Protein AF-J4I985-F1 (afdb_monomer)

Sequence (277 aa):
MPFCVRALREKGSPADLDAADIVEIKHSLIKQRTSDAIAAARRAMERNPKLAYSFYVSGLSADSTQSLKATKKGLKCTQITPFVRHYMLWRAVEHAGNMGVSTLQEAVAGQKDYAEGLAFLMSSCEDAKTFISEAPPDNRNMQTILNWYIICTIAVRGSDLSPDLREFDDVIEKLKVADQFSTVLGYLPRKTQIRLARQLIVESYGSAVQGWSDVLARFDSLGSPKTHDKPSLSKAEDDLTAWLEDLRIDDEQHGSGPMKCTNSLCGVEEMWWMWQN

Radius of gyration: 21.25 Å; Cα contacts (8 Å, |Δi|>4): 285; chains: 1; bounding box: 58×48×61 Å

Organism: NCBI:txid599839

Nearest PDB structures (foldseek):
  4n3c-assembly1_A  TM=3.422E-01  e=4.787E-01  Homo sapiens
  4rg6-assembly1_A  TM=4.135E-01  e=1.734E+00  Homo sapiens
  3lca-assembly1_A  TM=3.391E-01  e=1.461E+00  Saccharomyces cerevisiae

Solvent-accessible surface area (backbone atoms only — not comparable to full-atom values): 15302 Å² total; per-residue (Å²): 112,71,66,60,37,48,56,26,50,72,70,55,43,73,67,33,41,53,49,23,46,53,51,53,26,50,51,26,49,78,68,69,33,54,70,58,17,34,56,46,21,50,57,43,34,76,77,36,81,57,49,24,70,31,22,48,47,40,37,67,48,91,47,52,69,59,13,29,45,27,15,57,56,27,71,69,30,90,64,65,54,70,70,55,46,51,49,27,34,51,47,30,22,52,32,25,37,51,49,11,52,57,37,44,74,73,34,54,88,88,40,72,47,31,57,52,12,50,25,26,22,52,52,14,31,55,35,26,52,51,39,68,72,70,48,63,71,73,43,92,56,45,50,62,41,51,33,48,32,54,50,29,45,48,70,74,47,50,86,80,52,59,62,82,47,66,91,40,51,74,56,52,52,52,40,53,53,26,49,50,42,32,49,75,73,72,40,76,83,72,90,41,69,60,51,51,49,38,50,54,48,66,74,42,43,36,62,47,49,67,72,40,44,67,58,49,53,50,50,61,72,71,52,74,93,68,74,72,70,74,76,47,69,68,54,29,53,50,54,48,50,51,60,54,67,76,52,65,97,75,72,73,83,81,81,77,78,88,77,79,70,91,70,91,67,71,73,66,56,58,61,48,63,64,75,78,102

Mean predicted aligned error: 8.94 Å

Structure (mmCIF, N/CA/C/O backbone):
data_AF-J4I985-F1
#
_entry.id   AF-J4I985-F1
#
loop_
_atom_site.group_PDB
_atom_site.id
_atom_site.type_symbol
_atom_site.label_atom_id
_atom_site.label_alt_id
_atom_site.label_comp_id
_atom_site.label_asym_id
_atom_site.label_entity_id
_atom_site.label_seq_id
_atom_site.pdbx_PDB_ins_code
_atom_site.Cartn_x
_atom_site.Cartn_y
_atom_site.Cartn_z
_atom_site.occupancy
_atom_site.B_iso_or_equiv
_atom_site.auth_seq_id
_atom_site.auth_comp_id
_atom_site.auth_asym_id
_atom_site.auth_atom_id
_atom_site.pdbx_PDB_model_num
ATOM 1 N N . MET A 1 1 ? -27.782 0.717 17.512 1.00 78.38 1 MET A N 1
ATOM 2 C CA . MET A 1 1 ? -26.349 0.981 17.761 1.00 78.38 1 MET A CA 1
ATOM 3 C C . MET A 1 1 ? -26.064 1.742 19.061 1.00 78.38 1 MET A C 1
ATOM 5 O O . MET A 1 1 ? -25.221 1.267 19.814 1.00 78.38 1 MET A O 1
ATOM 9 N N . PRO A 1 2 ? -26.757 2.854 19.387 1.00 84.06 2 PRO A N 1
ATOM 10 C CA . PRO A 1 2 ? -26.424 3.662 20.571 1.00 84.06 2 PRO A CA 1
ATOM 11 C C . PRO A 1 2 ? -26.457 2.893 21.902 1.00 84.06 2 PRO A C 1
ATOM 13 O O . PRO A 1 2 ? -25.640 3.154 22.777 1.00 84.06 2 PRO A O 1
ATOM 16 N N . PHE A 1 3 ? -27.353 1.908 22.036 1.00 90.31 3 PHE A N 1
ATOM 17 C CA . PHE A 1 3 ? -27.467 1.083 23.243 1.00 90.31 3 PHE A CA 1
ATOM 18 C C . PHE A 1 3 ? -26.241 0.195 23.498 1.00 90.31 3 PHE A C 1
ATOM 20 O O . PHE A 1 3 ? -25.803 0.099 24.637 1.00 90.31 3 PHE A O 1
ATOM 27 N N . CYS A 1 4 ? -25.642 -0.408 22.464 1.00 91.44 4 CYS A N 1
ATOM 28 C CA . CYS A 1 4 ? -24.467 -1.267 22.651 1.00 91.44 4 CYS A CA 1
ATOM 29 C C . CYS A 1 4 ? -23.216 -0.446 22.984 1.00 91.44 4 CYS A C 1
ATOM 31 O O . CYS A 1 4 ? -22.467 -0.826 23.874 1.00 91.44 4 CYS A O 1
ATOM 33 N N . VAL A 1 5 ? -23.015 0.695 22.307 1.00 93.62 5 VAL A N 1
ATOM 34 C CA . VAL A 1 5 ? -21.910 1.622 22.623 1.00 93.62 5 VAL A CA 1
ATOM 35 C C . VAL A 1 5 ? -22.033 2.105 24.067 1.00 93.62 5 VAL A C 1
ATOM 37 O O . VAL A 1 5 ? -21.048 2.108 24.799 1.00 93.62 5 VAL A O 1
ATOM 40 N N . ARG A 1 6 ? -23.250 2.455 24.505 1.00 94.75 6 ARG A N 1
ATOM 41 C CA . ARG A 1 6 ? -23.511 2.860 25.890 1.00 94.75 6 ARG A CA 1
ATOM 42 C C . ARG A 1 6 ? -23.201 1.742 26.884 1.00 94.75 6 ARG A C 1
ATOM 44 O O . ARG A 1 6 ? -22.450 1.983 27.815 1.00 94.75 6 ARG A O 1
ATOM 51 N N . ALA A 1 7 ? -23.700 0.530 26.645 1.00 95.75 7 ALA A N 1
ATOM 52 C CA . ALA A 1 7 ? -23.460 -0.611 27.527 1.00 95.75 7 ALA A CA 1
ATOM 53 C C . ALA A 1 7 ? -21.963 -0.955 27.662 1.00 95.75 7 ALA A C 1
ATOM 55 O O . ALA A 1 7 ? -21.504 -1.299 28.747 1.00 95.75 7 ALA A O 1
ATOM 56 N N . LEU A 1 8 ? -21.186 -0.839 26.578 1.00 96.25 8 LEU A N 1
ATOM 57 C CA . LEU A 1 8 ? -19.729 -1.012 26.621 1.00 96.25 8 LEU A CA 1
ATOM 58 C C . LEU A 1 8 ? -19.057 0.093 27.450 1.00 96.25 8 LEU A C 1
ATOM 60 O O . LEU A 1 8 ? -18.229 -0.191 28.312 1.00 96.25 8 LEU A O 1
ATOM 64 N N . ARG A 1 9 ? -19.465 1.352 27.252 1.00 95.69 9 ARG A N 1
ATOM 65 C CA . ARG A 1 9 ? -18.944 2.486 28.031 1.00 95.69 9 ARG A CA 1
ATOM 66 C C . ARG A 1 9 ? -19.293 2.404 29.518 1.00 95.69 9 ARG A C 1
ATOM 68 O O . ARG A 1 9 ? -18.466 2.782 30.335 1.00 95.69 9 ARG A O 1
ATOM 75 N N . GLU A 1 10 ? -20.470 1.886 29.867 1.00 95.38 10 GLU A N 1
ATOM 76 C CA . GLU A 1 10 ? -20.908 1.688 31.257 1.00 95.38 10 GLU A CA 1
ATOM 77 C C . GLU A 1 10 ? -20.076 0.632 32.000 1.00 95.38 10 GLU A C 1
ATOM 79 O O . GLU A 1 10 ? -19.833 0.789 33.193 1.00 95.38 10 GLU A O 1
ATOM 84 N N . LYS A 1 11 ? -19.591 -0.415 31.312 1.00 93.75 11 LYS A N 1
ATOM 85 C CA . LYS A 1 11 ? -18.641 -1.376 31.908 1.00 93.75 11 LYS A CA 1
ATOM 86 C C . LYS A 1 11 ? -17.277 -0.747 32.188 1.00 93.75 11 LYS A C 1
ATOM 88 O O . LYS A 1 11 ? -16.653 -1.059 33.197 1.00 93.75 11 LYS A O 1
ATOM 93 N N . GLY A 1 12 ? -16.814 0.115 31.283 1.00 91.31 12 GLY A N 1
ATOM 94 C CA . GLY A 1 12 ? -15.674 1.006 31.503 1.00 91.31 12 GLY A CA 1
ATOM 95 C C . GLY A 1 12 ? -14.284 0.360 31.513 1.00 91.31 12 GLY A C 1
ATOM 96 O O . GLY A 1 12 ? -13.312 1.068 31.775 1.00 91.31 12 GLY A O 1
ATOM 97 N N . SER A 1 13 ? -14.137 -0.940 31.221 1.00 96.19 13 SER A N 1
ATOM 98 C CA . SER A 1 13 ? -12.796 -1.523 31.076 1.00 96.19 13 SER A CA 1
ATOM 99 C C . SER A 1 13 ? -12.079 -0.933 29.848 1.00 96.19 13 SER A C 1
ATOM 101 O O . SER A 1 13 ? -12.746 -0.574 28.872 1.00 96.19 13 SER A O 1
ATOM 103 N N . PRO A 1 14 ? -10.733 -0.849 29.829 1.00 94.44 14 PRO A N 1
ATOM 104 C CA . PRO A 1 14 ? -10.010 -0.323 28.668 1.00 94.44 14 PRO A CA 1
ATOM 105 C C . PRO A 1 14 ? -10.384 -1.018 27.349 1.00 94.44 14 PRO A C 1
ATOM 107 O O . PRO A 1 14 ? -10.580 -0.353 26.334 1.00 94.44 14 PRO A O 1
ATOM 110 N N . ALA A 1 15 ? -10.565 -2.342 27.384 1.00 94.06 15 ALA A N 1
ATOM 111 C CA . ALA A 1 15 ? -10.978 -3.129 26.226 1.00 94.06 15 ALA A CA 1
ATOM 112 C C . ALA A 1 15 ? -12.434 -2.851 25.808 1.00 94.06 15 ALA A C 1
ATOM 114 O O . ALA A 1 15 ? -12.722 -2.792 24.613 1.00 94.06 15 ALA A O 1
ATOM 115 N N . ASP A 1 16 ? -13.350 -2.641 26.763 1.00 96.12 16 ASP A N 1
ATOM 116 C CA . ASP A 1 16 ? -14.736 -2.270 26.452 1.00 96.12 16 ASP A CA 1
ATOM 117 C C . ASP A 1 16 ? -14.813 -0.874 25.815 1.00 96.12 16 ASP A C 1
ATOM 119 O O . ASP A 1 16 ? -15.590 -0.669 24.883 1.00 96.12 16 ASP A O 1
ATOM 123 N N . LEU A 1 17 ? -13.990 0.078 26.268 1.00 96.44 17 LEU A N 1
ATOM 124 C CA . LEU A 1 17 ? -13.907 1.417 25.675 1.00 96.44 17 LEU A CA 1
ATOM 125 C C . LEU A 1 17 ? -13.346 1.372 24.246 1.00 96.44 17 LEU A C 1
ATOM 127 O O . LEU A 1 17 ? -13.907 2.007 23.354 1.00 96.44 17 LEU A O 1
ATOM 131 N N . ASP A 1 18 ? -12.299 0.577 24.003 1.00 95.88 18 ASP A N 1
ATOM 132 C CA . ASP A 1 18 ? -11.775 0.343 22.650 1.00 95.88 18 ASP A CA 1
ATOM 133 C C . ASP A 1 18 ? -12.830 -0.292 21.736 1.00 95.88 18 ASP A C 1
ATOM 135 O O . ASP A 1 18 ? -13.025 0.152 20.603 1.00 95.88 18 ASP A O 1
ATOM 139 N N . ALA A 1 19 ? -13.565 -1.289 22.235 1.00 95.75 19 ALA A N 1
ATOM 140 C CA . ALA A 1 19 ? -14.660 -1.905 21.498 1.00 95.75 19 ALA A CA 1
ATOM 141 C C . ALA A 1 19 ? -15.795 -0.908 21.212 1.00 95.75 19 ALA A C 1
ATOM 143 O O . ALA A 1 19 ? -16.334 -0.897 20.104 1.00 95.75 19 ALA A O 1
ATOM 144 N N . ALA A 1 20 ? -16.146 -0.052 22.178 1.00 96.81 20 ALA A N 1
ATOM 145 C CA . ALA A 1 20 ? -17.169 0.976 22.013 1.00 96.81 20 ALA A CA 1
ATOM 146 C C . ALA A 1 20 ? -16.805 1.945 20.882 1.00 96.81 20 ALA A C 1
ATOM 148 O O . ALA A 1 20 ? -17.648 2.229 20.027 1.00 96.81 20 ALA A O 1
ATOM 149 N N . ASP A 1 21 ? -15.548 2.390 20.844 1.00 96.38 21 ASP A N 1
ATOM 150 C CA . ASP A 1 21 ? -15.059 3.307 19.817 1.00 96.38 21 ASP A CA 1
ATOM 151 C C . ASP A 1 21 ? -15.005 2.633 18.439 1.00 96.38 21 ASP A C 1
ATOM 153 O O . ASP A 1 21 ? -15.507 3.198 17.467 1.00 96.38 21 ASP A O 1
ATOM 157 N N . ILE A 1 22 ? -14.510 1.390 18.339 1.00 95.88 22 ILE A N 1
ATOM 158 C CA . ILE A 1 22 ? -14.525 0.626 17.076 1.00 95.88 22 ILE A CA 1
ATOM 159 C C . ILE A 1 22 ? -15.953 0.498 16.532 1.00 95.88 22 ILE A C 1
ATOM 161 O O . ILE A 1 22 ? -16.190 0.660 15.332 1.00 95.88 22 ILE A O 1
ATOM 165 N N . VAL A 1 23 ? -16.913 0.194 17.404 1.00 95.94 23 VAL A N 1
ATOM 166 C CA . VAL A 1 23 ? -18.315 0.009 17.031 1.00 95.94 23 VAL A CA 1
ATOM 167 C C . VAL A 1 23 ? -18.953 1.324 16.573 1.00 95.94 23 VAL A C 1
ATOM 169 O O . VAL A 1 23 ? -19.670 1.328 15.569 1.00 95.94 23 VAL A O 1
ATOM 172 N N . GLU A 1 24 ? -18.682 2.436 17.261 1.00 95.75 24 GLU A N 1
ATOM 173 C CA . GLU A 1 24 ? -19.138 3.770 16.853 1.00 95.75 24 GLU A CA 1
ATOM 174 C C . GLU A 1 24 ? -18.569 4.151 15.478 1.00 95.75 24 GLU A C 1
ATOM 176 O O . GLU A 1 24 ? -19.326 4.502 14.570 1.00 95.75 24 GLU A O 1
ATOM 181 N N . ILE A 1 25 ? -17.258 3.980 15.291 1.00 95.25 25 ILE A N 1
ATOM 182 C CA . ILE A 1 25 ? -16.561 4.248 14.031 1.00 95.25 25 ILE A CA 1
ATOM 183 C C . ILE A 1 25 ? -17.143 3.397 12.895 1.00 95.25 25 ILE A C 1
ATOM 185 O O . ILE A 1 25 ? -17.511 3.916 11.839 1.00 95.25 25 ILE A O 1
ATOM 189 N N . LYS A 1 26 ? -17.266 2.079 13.103 1.00 93.88 26 LYS A N 1
ATOM 190 C CA . LYS A 1 26 ? -17.785 1.150 12.090 1.00 93.88 26 LYS A CA 1
ATOM 191 C C . LYS A 1 26 ? -19.225 1.481 11.708 1.00 93.88 26 LYS A C 1
ATOM 193 O O . LYS A 1 26 ? -19.576 1.403 10.534 1.00 93.88 26 LYS A O 1
ATOM 198 N N . HIS A 1 27 ? -20.052 1.878 12.670 1.00 94.31 27 HIS A N 1
ATOM 199 C CA . HIS A 1 27 ? -21.412 2.320 12.390 1.00 94.31 27 HIS A CA 1
ATOM 200 C C . HIS A 1 27 ? -21.440 3.569 11.501 1.00 94.31 27 HIS A C 1
ATOM 202 O O . HIS A 1 27 ? -22.213 3.605 10.542 1.00 94.31 27 HIS A O 1
ATOM 208 N N . SER A 1 28 ? -20.588 4.562 11.771 1.00 94.06 28 SER A N 1
ATOM 209 C CA . SER A 1 28 ? -20.466 5.754 10.923 1.00 94.06 28 SER A CA 1
ATOM 210 C C . SER A 1 28 ? -20.015 5.406 9.501 1.00 94.06 28 SER A C 1
ATOM 212 O O . SER A 1 28 ? -20.622 5.894 8.547 1.00 94.06 28 SER A O 1
ATOM 214 N N . LEU A 1 29 ? -19.052 4.488 9.338 1.00 91.88 29 LEU A N 1
ATOM 215 C CA . LEU A 1 29 ? -18.624 3.996 8.019 1.00 91.88 29 LEU A CA 1
ATOM 216 C C . LEU A 1 29 ? -19.763 3.310 7.250 1.00 91.88 29 LEU A C 1
ATOM 218 O O . LEU A 1 29 ? -20.007 3.640 6.093 1.00 91.88 29 LEU A O 1
ATOM 222 N N . ILE A 1 30 ? -20.518 2.419 7.903 1.00 92.56 30 ILE A N 1
ATOM 223 C CA . ILE A 1 30 ? -21.684 1.747 7.295 1.00 92.56 30 ILE A CA 1
ATOM 224 C C . ILE A 1 30 ? -22.744 2.769 6.850 1.00 92.56 30 ILE A C 1
ATOM 226 O O . ILE A 1 30 ? -23.452 2.553 5.869 1.00 92.56 30 ILE A O 1
ATOM 230 N N . LYS A 1 31 ? -22.860 3.895 7.562 1.00 92.69 31 LYS A N 1
ATOM 231 C CA . LYS A 1 31 ? -23.788 4.988 7.247 1.00 92.69 31 LYS A CA 1
ATOM 232 C C . LYS A 1 31 ? -23.232 6.024 6.270 1.00 92.69 31 LYS A C 1
ATOM 234 O O . LYS A 1 31 ? -23.887 7.044 6.089 1.00 92.69 31 LYS A O 1
ATOM 239 N N . GLN A 1 32 ? -22.076 5.776 5.651 1.00 88.62 32 GLN A N 1
ATOM 240 C CA . GLN A 1 32 ? -21.412 6.708 4.725 1.00 88.62 32 GLN A CA 1
ATOM 241 C C . GLN A 1 32 ? -20.995 8.039 5.361 1.00 88.62 32 GLN A C 1
ATOM 243 O O . GLN A 1 32 ? -20.773 9.030 4.672 1.00 88.62 32 GLN A O 1
ATOM 248 N N . ARG A 1 33 ? -20.882 8.088 6.688 1.00 91.88 33 ARG A N 1
ATOM 249 C CA . ARG A 1 33 ? -20.494 9.295 7.420 1.00 91.88 33 ARG A CA 1
ATOM 250 C C . ARG A 1 33 ? -18.998 9.260 7.685 1.00 91.88 33 ARG A C 1
ATOM 252 O O . ARG A 1 33 ? -18.562 9.111 8.824 1.00 91.88 33 ARG A O 1
ATOM 259 N N . THR A 1 34 ? -18.211 9.331 6.613 1.00 89.06 34 THR A N 1
ATOM 260 C CA . THR A 1 34 ? -16.747 9.201 6.680 1.00 89.06 34 THR A CA 1
ATOM 261 C C . THR A 1 34 ? -16.123 10.290 7.552 1.00 89.06 34 THR A C 1
ATOM 263 O O . THR A 1 34 ? -15.252 9.984 8.359 1.00 89.06 34 THR A O 1
ATOM 266 N N . SER A 1 35 ? -16.621 11.529 7.480 1.00 90.06 35 SER A N 1
ATOM 267 C CA . SER A 1 35 ? -16.197 12.622 8.369 1.00 90.06 35 SER A CA 1
ATOM 268 C C . SER A 1 35 ? -16.406 12.280 9.846 1.00 90.06 35 SER A C 1
ATOM 270 O O . SER A 1 35 ? -15.495 12.441 10.654 1.00 90.06 35 SER A O 1
ATOM 272 N N . ASP A 1 36 ? -17.578 11.743 10.192 1.00 93.44 36 ASP A N 1
ATOM 273 C CA . ASP A 1 36 ? -17.920 11.370 11.567 1.00 93.44 36 ASP A CA 1
ATOM 274 C C . ASP A 1 36 ? -17.062 10.192 12.042 1.00 93.44 36 ASP A C 1
ATOM 276 O O . ASP A 1 36 ? -16.647 10.146 13.199 1.00 93.44 36 ASP A O 1
ATOM 280 N N . ALA A 1 37 ? -16.778 9.241 11.147 1.00 94.31 37 ALA A N 1
ATOM 281 C CA . ALA A 1 37 ? -15.898 8.114 11.427 1.00 94.31 37 ALA A CA 1
ATOM 282 C C . ALA A 1 37 ? -14.460 8.576 11.706 1.00 94.31 37 ALA A C 1
ATOM 284 O O . ALA A 1 37 ? -13.861 8.112 12.673 1.00 94.31 37 ALA A O 1
ATOM 285 N N . ILE A 1 38 ? -13.933 9.515 10.913 1.00 92.00 38 ILE A N 1
ATOM 286 C CA . ILE A 1 38 ? -12.601 10.105 11.113 1.00 92.00 38 ILE A CA 1
ATOM 287 C C . ILE A 1 38 ? -12.554 10.888 12.431 1.00 92.00 38 ILE A C 1
ATOM 289 O O . ILE A 1 38 ? -11.640 10.693 13.230 1.00 92.00 38 ILE A O 1
ATOM 293 N N . ALA A 1 39 ? -13.565 11.714 12.716 1.00 92.56 39 ALA A N 1
ATOM 294 C CA . ALA A 1 39 ? -13.641 12.453 13.976 1.00 92.56 39 ALA A CA 1
ATOM 295 C C . ALA A 1 39 ? -13.713 11.512 15.195 1.00 92.56 39 ALA A C 1
ATOM 297 O O . ALA A 1 39 ? -13.055 11.746 16.212 1.00 92.56 39 ALA A O 1
ATOM 298 N N . ALA A 1 40 ? -14.476 10.419 15.100 1.00 94.19 40 ALA A N 1
ATOM 299 C CA . ALA A 1 40 ? -14.529 9.393 16.137 1.00 94.19 40 ALA A CA 1
ATOM 300 C C . ALA A 1 40 ? -13.188 8.654 16.289 1.00 94.19 40 ALA A C 1
ATOM 302 O O . ALA A 1 40 ? -12.737 8.453 17.416 1.00 94.19 40 ALA A O 1
ATOM 303 N N . ALA A 1 41 ? -12.521 8.318 15.181 1.00 94.69 41 ALA A N 1
ATOM 304 C CA . ALA A 1 41 ? -11.196 7.705 15.189 1.00 94.69 41 ALA A CA 1
ATOM 305 C C . ALA A 1 41 ? -10.149 8.606 15.856 1.00 94.69 41 ALA A C 1
ATOM 307 O O . ALA A 1 41 ? -9.355 8.112 16.655 1.00 94.69 41 ALA A O 1
ATOM 308 N N . ARG A 1 42 ? -10.185 9.923 15.609 1.00 92.81 42 ARG A N 1
ATOM 309 C CA . ARG A 1 42 ? -9.299 10.902 16.262 1.00 92.81 42 ARG A CA 1
ATOM 310 C C . ARG A 1 42 ? -9.454 10.890 17.781 1.00 92.81 42 ARG A C 1
ATOM 312 O O . ARG A 1 42 ? -8.475 10.657 18.483 1.00 92.81 42 ARG A O 1
ATOM 319 N N . ARG A 1 43 ? -10.688 10.997 18.284 1.00 94.69 43 ARG A N 1
ATOM 320 C CA . ARG A 1 43 ? -10.972 10.900 19.731 1.00 94.69 43 ARG A CA 1
ATOM 321 C C . ARG A 1 43 ? -10.508 9.568 20.326 1.00 94.69 43 ARG A C 1
ATOM 323 O O . ARG A 1 43 ? -9.973 9.520 21.430 1.00 94.69 43 ARG A O 1
ATOM 330 N N . ALA A 1 44 ? -10.686 8.477 19.586 1.00 94.69 44 ALA A N 1
ATOM 331 C CA . ALA A 1 44 ? -10.237 7.163 20.020 1.00 94.69 44 ALA A CA 1
ATOM 332 C C . ALA A 1 44 ? -8.699 7.059 20.075 1.00 94.69 44 ALA A C 1
ATOM 334 O O . ALA A 1 44 ? -8.176 6.407 20.973 1.00 94.69 44 ALA A O 1
ATOM 335 N N . MET A 1 45 ? -7.969 7.724 19.168 1.00 93.75 45 MET A N 1
ATOM 336 C CA . MET A 1 45 ? -6.499 7.804 19.203 1.00 93.75 45 MET A CA 1
ATOM 337 C C . MET A 1 45 ? -5.980 8.663 20.356 1.00 93.75 45 MET A C 1
ATOM 339 O O . MET A 1 45 ? -4.976 8.296 20.960 1.00 93.75 45 MET A O 1
ATOM 343 N N . GLU A 1 46 ? -6.655 9.769 20.684 1.00 93.94 46 GLU A N 1
ATOM 344 C CA . GLU A 1 46 ? -6.323 10.596 21.856 1.00 93.94 46 GLU A CA 1
ATOM 345 C C . GLU A 1 46 ? -6.410 9.772 23.150 1.00 93.94 46 GLU A C 1
ATOM 347 O O . GLU A 1 46 ? -5.541 9.863 24.016 1.00 93.94 46 GLU A O 1
ATOM 352 N N . ARG A 1 47 ? -7.433 8.913 23.259 1.00 94.88 47 ARG A N 1
ATOM 353 C CA . ARG A 1 47 ? -7.627 8.013 24.403 1.00 94.88 47 ARG A CA 1
ATOM 354 C C . ARG A 1 47 ? -6.672 6.816 24.383 1.00 94.88 47 ARG A C 1
ATOM 356 O O . ARG A 1 47 ? -6.123 6.450 25.420 1.00 94.88 47 ARG A O 1
ATOM 363 N N . ASN A 1 48 ? -6.511 6.175 23.227 1.00 94.44 48 ASN A N 1
ATOM 364 C CA . ASN A 1 48 ? -5.647 5.015 23.031 1.00 94.44 48 ASN A CA 1
ATOM 365 C C . ASN A 1 48 ? -4.823 5.155 21.733 1.00 94.44 48 ASN A C 1
ATOM 367 O O . ASN A 1 48 ? -5.251 4.706 20.664 1.00 94.44 48 ASN A O 1
ATOM 371 N N . PRO A 1 49 ? -3.584 5.675 21.826 1.00 92.50 49 PRO A N 1
ATOM 372 C CA . PRO A 1 49 ? -2.697 5.855 20.675 1.00 92.50 49 PRO A CA 1
ATOM 373 C C . PRO A 1 49 ? -2.238 4.551 20.007 1.00 92.50 49 PRO A C 1
ATOM 375 O O . PRO A 1 49 ? -1.553 4.604 18.989 1.00 92.50 49 PRO A O 1
ATOM 378 N N . LYS A 1 50 ? -2.555 3.386 20.589 1.00 93.25 50 LYS A N 1
ATOM 379 C CA . LYS A 1 50 ? -2.199 2.053 20.074 1.00 93.25 50 LYS A CA 1
ATOM 380 C C . LYS A 1 50 ? -3.384 1.338 19.419 1.00 93.25 50 LYS A C 1
ATOM 382 O O . LYS A 1 50 ? -3.258 0.175 19.035 1.00 93.25 50 LYS A O 1
ATOM 387 N N . LEU A 1 51 ? -4.534 2.004 19.293 1.00 94.88 51 LEU A N 1
ATOM 388 C CA . LEU A 1 51 ? -5.728 1.429 18.686 1.00 94.88 51 LEU A CA 1
ATOM 389 C C . LEU A 1 51 ? -5.605 1.408 17.152 1.00 94.88 51 LEU A C 1
ATOM 391 O O . LEU A 1 51 ? -6.002 2.350 16.467 1.00 94.88 51 LEU A O 1
ATOM 395 N N . ALA A 1 52 ? -5.080 0.307 16.602 1.00 96.12 52 ALA A N 1
ATOM 396 C CA . ALA A 1 52 ? -4.813 0.147 15.166 1.00 96.12 52 ALA A CA 1
ATOM 397 C C . ALA A 1 52 ? -6.028 0.451 14.266 1.00 96.12 52 ALA A C 1
ATOM 399 O O . ALA A 1 52 ? -5.882 1.001 13.176 1.00 96.12 52 ALA A O 1
ATOM 400 N N . TYR A 1 53 ? -7.240 0.125 14.728 1.00 95.75 53 TYR A N 1
ATOM 401 C CA . TYR A 1 53 ? -8.471 0.362 13.970 1.00 95.75 53 TYR A CA 1
ATOM 402 C C . TYR A 1 53 ? -8.725 1.853 13.696 1.00 95.75 53 TYR A C 1
ATOM 404 O O . TYR A 1 53 ? -9.266 2.201 12.648 1.00 95.75 53 TYR A O 1
ATOM 412 N N . SER A 1 54 ? -8.305 2.745 14.596 1.00 95.44 54 SER A N 1
ATOM 413 C CA . SER A 1 54 ? -8.450 4.186 14.389 1.00 95.44 54 SER A CA 1
ATOM 414 C C . SER A 1 54 ? -7.541 4.690 13.270 1.00 95.44 54 SER A C 1
ATOM 416 O O . SER A 1 54 ? -7.985 5.463 12.427 1.00 95.44 54 SER A O 1
ATOM 418 N N . PHE A 1 55 ? -6.304 4.189 13.190 1.00 95.50 55 PHE A N 1
ATOM 419 C CA . PHE A 1 55 ? -5.390 4.502 12.086 1.00 95.50 55 PHE A CA 1
ATOM 420 C C . PHE A 1 55 ? -5.899 3.988 10.740 1.00 95.50 55 PHE A C 1
ATOM 422 O O . PHE A 1 55 ? -5.780 4.686 9.736 1.00 95.50 55 PHE A O 1
ATOM 429 N N . TYR A 1 56 ? -6.523 2.806 10.730 1.00 94.19 56 TYR A N 1
ATOM 430 C CA . TYR A 1 56 ? -7.199 2.273 9.547 1.00 94.19 56 TYR A CA 1
ATOM 431 C C . TYR A 1 56 ? -8.249 3.244 9.002 1.00 94.19 56 TYR A C 1
ATOM 433 O O . TYR A 1 56 ? -8.282 3.485 7.798 1.00 94.19 56 TYR A O 1
ATOM 441 N N . VAL A 1 57 ? -9.065 3.838 9.877 1.00 93.81 57 VAL A N 1
ATOM 442 C CA . VAL A 1 57 ? -10.093 4.804 9.464 1.00 93.81 57 VAL A CA 1
ATOM 443 C C . VAL A 1 57 ? -9.499 6.141 9.053 1.00 93.81 57 VAL A C 1
ATOM 445 O O . VAL A 1 57 ? -9.941 6.714 8.062 1.00 93.81 57 VAL A O 1
ATOM 448 N N . SER A 1 58 ? -8.469 6.619 9.747 1.00 90.56 58 SER A N 1
ATOM 449 C CA . SER A 1 58 ? -7.742 7.822 9.330 1.00 90.56 58 SER A CA 1
ATOM 450 C C . SER A 1 58 ? -7.070 7.652 7.960 1.00 90.56 58 SER A C 1
ATOM 452 O O . SER A 1 58 ? -6.991 8.611 7.202 1.00 90.56 58 SER A O 1
ATOM 454 N N . GLY A 1 59 ? -6.667 6.428 7.596 1.00 88.38 59 GLY A N 1
ATOM 455 C CA . GLY A 1 59 ? -6.171 6.068 6.261 1.00 88.38 59 GLY A CA 1
ATOM 456 C C . GLY A 1 59 ? -7.221 6.079 5.137 1.00 88.38 59 GLY A C 1
ATOM 457 O O . GLY A 1 59 ? -6.888 5.792 3.985 1.00 88.38 59 GLY A O 1
ATOM 458 N N . LEU A 1 60 ? -8.488 6.362 5.463 1.00 86.44 60 LEU A N 1
ATOM 459 C CA . LEU A 1 60 ? -9.580 6.568 4.503 1.00 86.44 60 LEU A CA 1
ATOM 460 C C . LEU A 1 60 ? -9.768 8.045 4.136 1.00 86.44 60 LEU A C 1
ATOM 462 O O . LEU A 1 60 ? -10.728 8.374 3.436 1.00 86.44 60 LEU A O 1
ATOM 466 N N . SER A 1 61 ? -8.928 8.950 4.648 1.00 80.31 61 SER A N 1
ATOM 467 C CA . SER A 1 61 ? -9.063 10.371 4.348 1.00 80.31 61 SER A CA 1
ATOM 468 C C . SER A 1 61 ? -8.794 10.649 2.862 1.00 80.31 61 SER A C 1
ATOM 470 O O . SER A 1 61 ? -8.145 9.874 2.159 1.00 80.31 61 SER A O 1
ATOM 472 N N . ALA A 1 62 ? -9.327 11.765 2.360 1.00 77.88 62 ALA A N 1
ATOM 473 C CA . ALA A 1 62 ? -9.091 12.188 0.979 1.00 77.88 62 ALA A CA 1
ATOM 474 C C . ALA A 1 62 ? -7.658 12.707 0.752 1.00 77.88 62 ALA A C 1
ATOM 476 O O . ALA A 1 62 ? -7.215 12.804 -0.388 1.00 77.88 62 ALA A O 1
ATOM 477 N N . ASP A 1 63 ? -6.940 13.042 1.826 1.00 87.00 63 ASP A N 1
ATOM 478 C CA . ASP A 1 63 ? -5.558 13.502 1.766 1.00 87.00 63 ASP A CA 1
ATOM 479 C C . ASP A 1 63 ? -4.605 12.298 1.801 1.00 87.00 63 ASP A C 1
ATOM 481 O O . ASP A 1 63 ? -4.458 11.623 2.827 1.00 87.00 63 ASP A O 1
ATOM 485 N N . SER A 1 64 ? -3.936 12.041 0.674 1.00 84.75 64 SER A N 1
ATOM 486 C CA . SER A 1 64 ? -2.948 10.966 0.534 1.00 84.75 64 SER A CA 1
ATOM 487 C C . SER A 1 64 ? -1.795 11.078 1.530 1.00 84.75 64 SER A C 1
ATOM 489 O O . SER A 1 64 ? -1.321 10.056 2.022 1.00 84.75 64 SER A O 1
ATOM 491 N N . THR A 1 65 ? -1.375 12.295 1.877 1.00 88.81 65 THR A N 1
ATOM 492 C CA . THR A 1 65 ? -0.265 12.540 2.804 1.00 88.81 65 THR A CA 1
ATOM 493 C C . THR A 1 65 ? -0.654 12.139 4.222 1.00 88.81 65 THR A C 1
ATOM 495 O O . THR A 1 65 ? 0.070 11.396 4.893 1.00 88.81 65 THR A O 1
ATOM 498 N N . GLN A 1 66 ? -1.820 12.595 4.686 1.00 88.44 66 GLN A N 1
ATOM 499 C CA . GLN A 1 66 ? -2.354 12.198 5.991 1.00 88.44 66 GLN A CA 1
ATOM 500 C C . GLN A 1 66 ? -2.664 10.701 6.038 1.00 88.44 66 GLN A C 1
ATOM 502 O O . GLN A 1 66 ? -2.351 10.038 7.029 1.00 88.44 66 GLN A O 1
ATOM 507 N N . SER A 1 67 ? -3.225 10.150 4.960 1.00 90.50 67 SER A N 1
ATOM 508 C CA . SER A 1 67 ? -3.556 8.729 4.887 1.00 90.50 67 SER A CA 1
ATOM 509 C C . SER A 1 67 ? -2.314 7.835 4.912 1.00 90.50 67 SER A C 1
ATOM 511 O O . SER A 1 67 ? -2.295 6.836 5.638 1.00 90.50 67 SER A O 1
ATOM 513 N N . LEU A 1 68 ? -1.242 8.200 4.200 1.00 92.94 68 LEU A N 1
ATOM 514 C CA . LEU A 1 68 ? 0.027 7.470 4.245 1.00 92.94 68 LEU A CA 1
ATOM 515 C C . LEU A 1 68 ? 0.627 7.488 5.657 1.00 92.94 68 LEU A C 1
ATOM 517 O O . LEU A 1 68 ? 1.023 6.448 6.179 1.00 92.94 68 LEU A O 1
ATOM 521 N N . LYS A 1 69 ? 0.620 8.642 6.330 1.00 90.56 69 LYS A N 1
ATOM 522 C CA . LYS A 1 69 ? 1.094 8.743 7.721 1.00 90.56 69 LYS A CA 1
ATOM 523 C C . LYS A 1 69 ? 0.289 7.886 8.675 1.00 90.56 69 LYS A C 1
ATOM 525 O O . LYS A 1 69 ? 0.861 7.132 9.463 1.00 90.56 69 LYS A O 1
ATOM 530 N N . ALA A 1 70 ? -1.034 7.995 8.603 1.00 92.50 70 ALA A N 1
ATOM 531 C CA . ALA A 1 70 ? -1.929 7.234 9.454 1.00 92.50 70 ALA A CA 1
ATOM 532 C C . ALA A 1 70 ? -1.702 5.729 9.278 1.00 92.50 70 ALA A C 1
ATOM 534 O O . ALA A 1 70 ? -1.517 5.024 10.267 1.00 92.50 70 ALA A O 1
ATOM 535 N N . THR A 1 71 ? -1.636 5.248 8.036 1.00 94.56 71 THR A N 1
ATOM 536 C CA . THR A 1 71 ? -1.430 3.823 7.735 1.00 94.56 71 THR A CA 1
ATOM 537 C C . THR A 1 71 ? -0.057 3.332 8.190 1.00 94.56 71 THR A C 1
ATOM 539 O O . THR A 1 71 ? 0.012 2.338 8.915 1.00 94.56 71 THR A O 1
ATOM 542 N N . LYS A 1 72 ? 1.028 4.060 7.892 1.00 94.12 72 LYS A N 1
ATOM 543 C CA . LYS A 1 72 ? 2.386 3.720 8.357 1.00 94.12 72 LYS A CA 1
ATOM 544 C C . LYS A 1 72 ? 2.493 3.697 9.882 1.00 94.12 72 LYS A C 1
ATOM 546 O O . LYS A 1 72 ? 3.096 2.783 10.442 1.00 94.12 72 LYS A O 1
ATOM 551 N N . LYS A 1 73 ? 1.879 4.656 10.580 1.00 92.38 73 LYS A N 1
ATOM 552 C CA . LYS A 1 73 ? 1.840 4.673 12.052 1.00 92.38 73 LYS A CA 1
ATOM 553 C C . LYS A 1 73 ? 0.988 3.532 12.610 1.00 92.38 73 LYS A C 1
ATOM 555 O O . LYS A 1 73 ? 1.398 2.871 13.562 1.00 92.38 73 LYS A O 1
ATOM 560 N N . GLY A 1 74 ? -0.155 3.250 11.989 1.00 94.06 74 GLY A N 1
ATOM 561 C CA . GLY A 1 74 ? -1.031 2.141 12.357 1.00 94.06 74 GLY A CA 1
ATOM 562 C C . GLY A 1 74 ? -0.362 0.774 12.222 1.00 94.06 74 GLY A C 1
ATOM 563 O O . GLY A 1 74 ? -0.551 -0.082 13.083 1.00 94.06 74 GLY A O 1
ATOM 564 N N . LEU A 1 75 ? 0.484 0.581 11.205 1.00 95.31 75 LEU A N 1
ATOM 565 C CA . LEU A 1 75 ? 1.254 -0.654 11.007 1.00 95.31 75 LEU A CA 1
ATOM 566 C C . LEU A 1 75 ? 2.292 -0.918 12.110 1.00 95.31 75 LEU A C 1
ATOM 568 O O . LEU A 1 75 ? 2.697 -2.066 12.285 1.00 95.31 75 LEU A O 1
ATOM 572 N N . LYS A 1 76 ? 2.675 0.105 12.888 1.00 93.12 76 LYS A N 1
ATOM 573 C CA . LYS A 1 76 ? 3.542 -0.029 14.073 1.00 93.12 76 LYS A CA 1
ATOM 574 C C . LYS A 1 76 ? 2.775 -0.459 15.338 1.00 93.12 76 LYS A C 1
ATOM 576 O O . LYS A 1 76 ? 3.393 -0.686 16.378 1.00 93.12 76 LYS A O 1
ATOM 581 N N . CYS A 1 77 ? 1.442 -0.560 15.297 1.00 93.75 77 CYS A N 1
ATOM 582 C CA . CYS A 1 77 ? 0.649 -1.015 16.444 1.00 93.75 77 CYS A CA 1
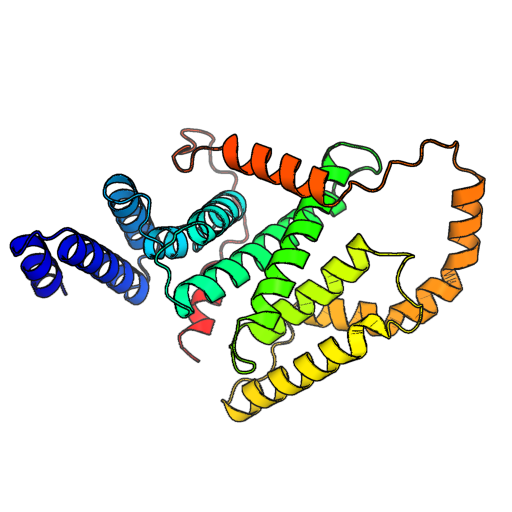ATOM 583 C C . CYS A 1 77 ? 0.858 -2.515 16.699 1.00 93.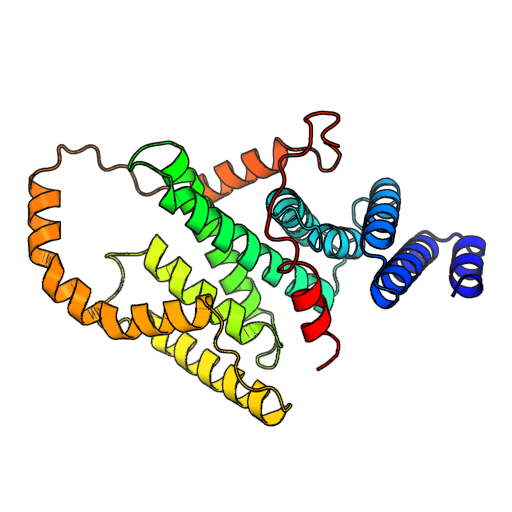75 77 CYS A C 1
ATOM 585 O O . CYS A 1 77 ? 0.793 -3.327 15.781 1.00 93.75 77 CYS A O 1
ATOM 587 N N . THR A 1 78 ? 1.043 -2.897 17.966 1.00 88.75 78 THR A N 1
ATOM 588 C CA . THR A 1 78 ? 1.305 -4.296 18.351 1.00 88.75 78 THR A CA 1
ATOM 589 C C . THR A 1 78 ? 0.064 -5.183 18.307 1.00 88.75 78 THR A C 1
ATOM 591 O O . THR A 1 78 ? 0.184 -6.390 18.126 1.00 88.75 78 THR A O 1
ATOM 594 N N . GLN A 1 79 ? -1.124 -4.599 18.484 1.00 89.19 79 GLN A N 1
ATOM 595 C CA . GLN A 1 79 ? -2.400 -5.309 18.457 1.00 89.19 79 GLN A CA 1
ATOM 596 C C . GLN A 1 79 ? -3.176 -4.908 17.208 1.00 89.19 79 GLN A C 1
ATOM 598 O O . GLN A 1 79 ? -3.873 -3.893 17.176 1.00 89.19 79 GLN A O 1
ATOM 603 N N . ILE A 1 80 ? -3.021 -5.710 16.159 1.00 95.06 80 ILE A N 1
ATOM 604 C CA . ILE A 1 80 ? -3.624 -5.478 14.854 1.00 95.06 80 ILE A CA 1
ATOM 605 C C . ILE A 1 80 ? -4.198 -6.784 14.314 1.00 95.06 80 ILE A C 1
ATOM 607 O O . ILE A 1 80 ? -3.549 -7.826 14.335 1.00 95.06 80 ILE A O 1
ATOM 611 N N . THR A 1 81 ? -5.440 -6.744 13.835 1.00 95.06 81 THR A N 1
ATOM 612 C CA . THR A 1 81 ? -6.035 -7.916 13.182 1.00 95.06 81 THR A CA 1
ATOM 613 C C . THR A 1 81 ? -5.497 -8.047 11.754 1.00 95.06 81 THR A C 1
ATOM 615 O O . THR A 1 81 ? -5.208 -7.020 11.130 1.00 95.06 81 THR A O 1
ATOM 618 N N . PRO A 1 82 ? -5.427 -9.263 11.178 1.00 95.81 82 PRO A N 1
ATOM 619 C CA . PRO A 1 82 ? -4.984 -9.446 9.794 1.00 95.81 82 PRO A CA 1
ATOM 620 C C . PRO A 1 82 ? -5.767 -8.588 8.793 1.00 95.81 82 PRO A C 1
ATOM 622 O O . PRO A 1 82 ? -5.183 -7.983 7.902 1.00 95.81 82 PRO A O 1
ATOM 625 N N . PHE A 1 83 ? -7.084 -8.445 8.987 1.00 93.50 83 PHE A N 1
ATOM 626 C CA . PHE A 1 83 ? -7.924 -7.585 8.148 1.00 93.50 83 PHE A CA 1
ATOM 627 C C . PHE A 1 83 ? -7.436 -6.127 8.134 1.00 93.50 83 PHE A C 1
ATOM 629 O O . PHE A 1 83 ? -7.215 -5.552 7.069 1.00 93.50 83 PHE A O 1
ATOM 636 N N . VAL A 1 84 ? -7.239 -5.540 9.319 1.00 95.44 84 VAL A N 1
ATOM 637 C CA . VAL A 1 84 ? -6.790 -4.146 9.475 1.00 95.44 84 VAL A CA 1
ATOM 638 C C . VAL A 1 84 ? -5.364 -3.980 8.939 1.00 95.44 84 VAL A C 1
ATOM 640 O O . VAL A 1 84 ? -5.070 -2.988 8.275 1.00 95.44 84 VAL A O 1
ATOM 643 N N . ARG A 1 85 ? -4.493 -4.970 9.171 1.00 96.81 85 ARG A N 1
ATOM 644 C CA . ARG A 1 85 ? -3.104 -4.978 8.696 1.00 96.81 85 ARG A CA 1
ATOM 645 C C . ARG A 1 85 ? -3.009 -4.990 7.179 1.00 96.81 85 ARG A C 1
ATOM 647 O O . ARG A 1 85 ? -2.403 -4.084 6.615 1.00 96.81 85 ARG A O 1
ATOM 654 N N . HIS A 1 86 ? -3.644 -5.959 6.522 1.00 96.94 86 HIS A N 1
ATOM 655 C CA . HIS A 1 86 ? -3.626 -6.055 5.062 1.00 96.94 86 HIS A CA 1
ATOM 656 C C . HIS A 1 86 ? -4.230 -4.803 4.425 1.00 96.94 86 HIS A C 1
ATOM 658 O O . HIS A 1 86 ? -3.709 -4.301 3.434 1.00 96.94 86 HIS A O 1
ATOM 664 N N . TYR A 1 87 ? -5.292 -4.247 5.013 1.00 95.06 87 TYR A N 1
ATOM 665 C CA . TYR A 1 87 ? -5.862 -3.001 4.516 1.00 95.06 87 TYR A CA 1
ATOM 666 C C . TYR A 1 87 ? -4.869 -1.837 4.583 1.00 95.06 87 TYR A C 1
ATOM 668 O O . TYR A 1 87 ? -4.691 -1.133 3.592 1.00 95.06 87 TYR A O 1
ATOM 676 N N . MET A 1 88 ? -4.220 -1.625 5.733 1.00 96.38 88 MET A N 1
ATOM 677 C CA . MET A 1 88 ? -3.262 -0.527 5.880 1.00 96.38 88 MET A CA 1
ATOM 678 C C . MET A 1 88 ? -2.023 -0.719 5.010 1.00 96.38 88 MET A C 1
ATOM 680 O O . MET A 1 88 ? -1.570 0.263 4.438 1.00 96.38 88 MET A O 1
ATOM 684 N N . LEU A 1 89 ? -1.527 -1.952 4.845 1.00 97.50 89 LEU A N 1
ATOM 685 C CA . LEU A 1 89 ? -0.475 -2.255 3.869 1.00 97.50 89 LEU A CA 1
ATOM 686 C C . LEU A 1 89 ? -0.914 -1.857 2.459 1.00 97.50 89 LEU A C 1
ATOM 688 O O . LEU A 1 89 ? -0.194 -1.140 1.776 1.00 97.50 89 LEU A O 1
ATOM 692 N N . TRP A 1 90 ? -2.123 -2.245 2.040 1.00 96.12 90 TRP A N 1
ATOM 693 C CA . TRP A 1 90 ? -2.612 -1.880 0.713 1.00 96.12 90 TRP A CA 1
ATOM 694 C C . TRP A 1 90 ? -2.709 -0.372 0.498 1.00 96.12 90 TRP A C 1
ATOM 696 O O . TRP A 1 90 ? -2.252 0.135 -0.526 1.00 96.12 90 TRP A O 1
ATOM 706 N N . ARG A 1 91 ? -3.252 0.351 1.477 1.00 95.25 91 ARG A N 1
ATOM 707 C CA . ARG A 1 91 ? -3.332 1.811 1.407 1.00 95.25 91 ARG A CA 1
ATOM 708 C C . ARG A 1 91 ? -1.958 2.469 1.426 1.00 95.25 91 ARG A C 1
ATOM 710 O O . ARG A 1 91 ? -1.759 3.435 0.700 1.00 95.25 91 ARG A O 1
ATOM 717 N N . ALA A 1 92 ? -1.015 1.951 2.206 1.00 96.00 92 ALA A N 1
ATOM 718 C CA . ALA A 1 92 ? 0.344 2.475 2.240 1.00 96.00 92 ALA A CA 1
ATOM 719 C C . ALA A 1 92 ? 1.040 2.310 0.877 1.00 96.00 92 ALA A C 1
ATOM 721 O O . ALA A 1 92 ? 1.594 3.284 0.369 1.00 96.00 92 ALA A O 1
ATOM 722 N N . VAL A 1 93 ? 0.899 1.142 0.233 1.00 96.94 93 VAL A N 1
ATOM 723 C CA . VAL A 1 93 ? 1.376 0.892 -1.141 1.00 96.94 93 VAL A CA 1
ATOM 724 C C . VAL A 1 93 ? 0.779 1.892 -2.126 1.00 96.94 93 VAL A C 1
ATOM 726 O O . VAL A 1 93 ? 1.520 2.525 -2.874 1.00 96.94 93 VAL A O 1
ATOM 729 N N . GLU A 1 94 ? -0.546 2.048 -2.124 1.00 94.50 94 GLU A N 1
ATOM 730 C CA . GLU A 1 94 ? -1.254 2.909 -3.073 1.00 94.50 94 GLU A CA 1
ATOM 731 C C . GLU A 1 94 ? -0.910 4.392 -2.887 1.00 94.50 94 GLU A C 1
ATOM 733 O O . GLU A 1 94 ? -0.620 5.082 -3.864 1.00 94.50 94 GLU A O 1
ATOM 738 N N . HIS A 1 95 ? -0.902 4.895 -1.650 1.00 94.50 95 HIS A N 1
ATOM 739 C CA . HIS A 1 95 ? -0.564 6.293 -1.391 1.00 94.50 95 HIS A CA 1
ATOM 740 C C . HIS A 1 95 ? 0.903 6.591 -1.692 1.00 94.50 95 HIS A C 1
ATOM 742 O O . HIS A 1 95 ? 1.173 7.549 -2.411 1.00 94.50 95 HIS A O 1
ATOM 748 N N . ALA A 1 96 ? 1.839 5.768 -1.209 1.00 95.00 96 ALA A N 1
ATOM 749 C CA . ALA A 1 96 ? 3.258 5.965 -1.493 1.00 95.00 96 ALA A CA 1
ATOM 750 C C . ALA A 1 96 ? 3.554 5.814 -2.994 1.00 95.00 96 ALA A C 1
ATOM 752 O O . ALA A 1 96 ? 4.283 6.619 -3.561 1.00 95.00 96 ALA A O 1
ATOM 753 N N . GLY A 1 97 ? 2.931 4.848 -3.672 1.00 94.88 97 GLY A N 1
ATOM 754 C CA . GLY A 1 97 ? 3.084 4.656 -5.114 1.00 94.88 97 GLY A CA 1
ATOM 755 C C . GLY A 1 97 ? 2.620 5.875 -5.912 1.00 94.88 97 GLY A C 1
ATOM 756 O O . GLY A 1 97 ? 3.364 6.392 -6.744 1.00 94.88 97 GLY A O 1
ATOM 757 N N . ASN A 1 98 ? 1.419 6.382 -5.615 1.00 93.38 98 ASN A N 1
ATOM 758 C CA . ASN A 1 98 ? 0.884 7.577 -6.267 1.00 93.38 98 ASN A CA 1
ATOM 759 C C . ASN A 1 98 ? 1.740 8.817 -5.988 1.00 93.38 98 ASN A C 1
ATOM 761 O O . ASN A 1 98 ? 2.069 9.539 -6.924 1.00 93.38 98 ASN A O 1
ATOM 765 N N . MET A 1 99 ? 2.137 9.043 -4.730 1.00 92.19 99 MET A N 1
ATOM 766 C CA . MET A 1 99 ? 3.007 10.166 -4.369 1.00 92.19 99 MET A CA 1
ATOM 767 C C . MET A 1 99 ? 4.348 10.081 -5.099 1.00 92.19 99 MET A C 1
ATOM 769 O O . MET A 1 99 ? 4.760 11.057 -5.710 1.00 92.19 99 MET A O 1
ATOM 773 N N . GLY A 1 100 ? 4.979 8.904 -5.134 1.00 92.38 100 GLY A N 1
ATOM 774 C CA . GLY A 1 100 ? 6.238 8.704 -5.847 1.00 92.38 100 GLY A CA 1
ATOM 775 C C . GLY A 1 100 ? 6.133 8.998 -7.343 1.00 92.38 100 GLY A C 1
ATOM 776 O O . GLY A 1 100 ? 6.983 9.697 -7.889 1.00 92.38 100 GLY A O 1
ATOM 777 N N . VAL A 1 101 ? 5.067 8.533 -8.005 1.00 91.88 101 VAL A N 1
ATOM 778 C CA . VAL A 1 101 ? 4.830 8.834 -9.428 1.00 91.88 101 VAL A CA 1
ATOM 779 C C . VAL A 1 101 ? 4.604 10.329 -9.647 1.00 91.88 101 VAL A C 1
ATOM 781 O O . VAL A 1 101 ? 5.249 10.903 -10.521 1.00 91.88 101 VAL A O 1
ATOM 784 N N . SER A 1 102 ? 3.728 10.966 -8.867 1.00 90.94 102 SER A N 1
ATOM 785 C CA . SER A 1 102 ? 3.431 12.395 -9.012 1.00 90.94 102 SER A CA 1
ATOM 786 C C . SER A 1 102 ? 4.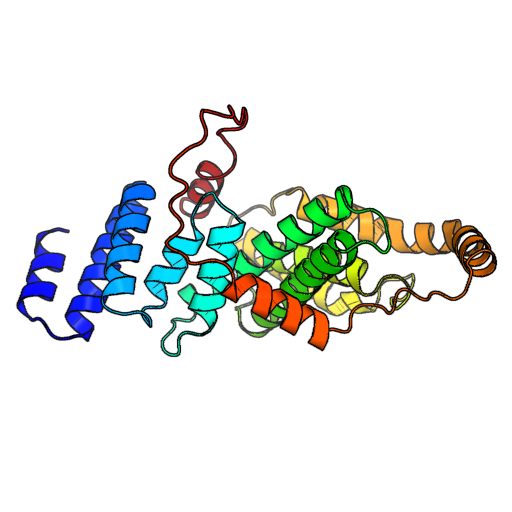662 13.265 -8.770 1.00 90.94 102 SER A C 1
ATOM 788 O O . SER A 1 102 ? 4.964 14.129 -9.587 1.00 90.94 102 SER A O 1
ATOM 790 N N . THR A 1 103 ? 5.429 12.993 -7.712 1.00 89.94 103 THR A N 1
ATOM 791 C CA . THR A 1 103 ? 6.663 13.730 -7.427 1.00 89.94 103 THR A CA 1
ATOM 792 C C . THR A 1 103 ? 7.689 13.543 -8.548 1.00 89.94 103 THR A C 1
ATOM 794 O O . THR A 1 103 ? 8.285 14.517 -8.991 1.00 89.94 103 THR A O 1
ATOM 797 N N . LEU A 1 104 ? 7.870 12.325 -9.075 1.00 88.75 104 LEU A N 1
ATOM 798 C CA . LEU A 1 104 ? 8.823 12.081 -10.168 1.00 88.75 104 LEU A CA 1
ATOM 799 C C . LEU A 1 104 ? 8.408 12.705 -11.505 1.00 88.75 104 LEU A C 1
ATOM 801 O O . LEU A 1 104 ? 9.279 13.029 -12.306 1.00 88.75 104 LEU A O 1
ATOM 805 N N . GLN A 1 105 ? 7.109 12.874 -11.761 1.00 87.44 105 GLN A N 1
ATOM 806 C CA . GLN A 1 105 ? 6.620 13.551 -12.968 1.00 87.44 105 GLN A CA 1
ATOM 807 C C . GLN A 1 105 ? 6.988 15.039 -12.992 1.00 87.44 105 GLN A C 1
ATOM 809 O O . GLN A 1 105 ? 7.195 15.598 -14.068 1.00 87.44 105 GLN A O 1
ATOM 814 N N . GLU A 1 106 ? 7.066 15.664 -11.819 1.00 85.62 106 GLU A N 1
ATOM 815 C CA . GLU A 1 106 ? 7.397 17.083 -11.658 1.00 85.62 106 GLU A CA 1
ATOM 816 C C . GLU A 1 106 ? 8.889 17.305 -11.355 1.00 85.62 106 GLU A C 1
ATOM 818 O O . GLU A 1 106 ? 9.407 18.409 -11.537 1.00 85.62 106 GLU A O 1
ATOM 823 N N . ALA A 1 107 ? 9.600 16.256 -10.931 1.00 83.31 107 ALA A N 1
ATOM 824 C CA . ALA A 1 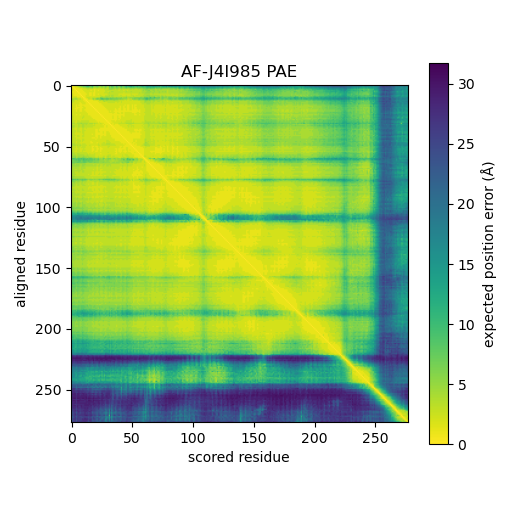107 ? 10.992 16.337 -10.522 1.00 83.31 107 ALA A CA 1
ATOM 825 C C . ALA A 1 107 ? 11.952 16.577 -11.694 1.00 83.31 107 ALA A C 1
ATOM 827 O O . ALA A 1 107 ? 11.902 15.934 -12.745 1.00 83.31 107 ALA A O 1
ATOM 828 N N . VAL A 1 108 ? 12.946 17.428 -11.446 1.00 73.75 108 VAL A N 1
ATOM 829 C CA . VAL A 1 108 ? 14.154 17.503 -12.270 1.00 73.75 108 VAL A CA 1
ATOM 830 C C . VAL A 1 108 ? 15.199 16.547 -11.694 1.00 73.75 108 VAL A C 1
ATOM 832 O O . VAL A 1 108 ? 15.454 16.535 -10.487 1.00 73.75 108 VAL A O 1
ATOM 835 N N . ALA A 1 109 ? 15.824 15.742 -12.559 1.00 66.88 109 ALA A N 1
ATOM 836 C CA . ALA A 1 109 ? 16.834 14.767 -12.152 1.00 66.88 109 ALA A CA 1
ATOM 837 C C . ALA A 1 109 ? 17.942 15.412 -11.300 1.00 66.88 109 ALA A C 1
ATOM 839 O O . ALA A 1 109 ? 18.466 16.479 -11.627 1.00 66.88 109 ALA A O 1
ATOM 840 N N . GLY A 1 110 ? 18.290 14.753 -10.192 1.00 62.41 110 GLY A N 1
ATOM 841 C CA . GLY A 1 110 ? 19.336 15.212 -9.279 1.00 62.41 110 GLY A CA 1
ATOM 842 C C . GLY A 1 110 ? 18.909 16.263 -8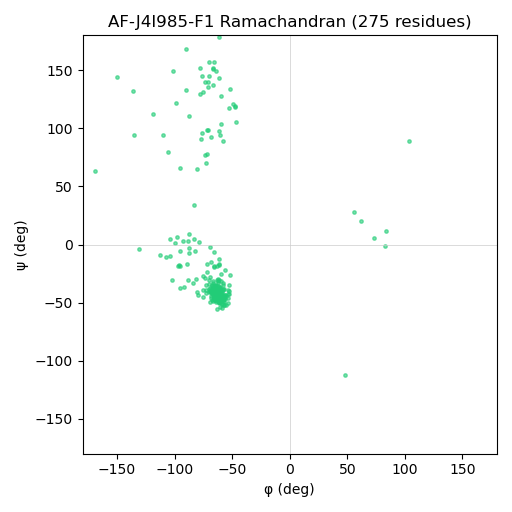.252 1.00 62.41 110 GLY A C 1
ATOM 843 O O . GLY A 1 110 ? 19.734 16.664 -7.430 1.00 62.41 110 GLY A O 1
ATOM 844 N N . GLN A 1 111 ? 17.646 16.695 -8.270 1.00 73.44 111 GLN A N 1
ATOM 845 C CA . GLN A 1 111 ? 17.073 17.558 -7.237 1.00 73.44 111 GLN A CA 1
ATOM 846 C C . GLN A 1 111 ? 16.452 16.742 -6.096 1.00 73.44 111 GLN A C 1
ATOM 848 O O . GLN A 1 111 ? 16.285 15.524 -6.195 1.00 73.44 111 GLN A O 1
ATOM 853 N N . LYS A 1 112 ? 16.121 17.427 -4.995 1.00 76.00 112 LYS A N 1
ATOM 854 C CA . LYS A 1 112 ? 15.509 16.827 -3.800 1.00 76.00 112 LYS A CA 1
ATOM 855 C C . LYS A 1 112 ? 14.255 16.019 -4.154 1.00 76.00 112 LYS A C 1
ATOM 857 O O . LYS A 1 112 ? 14.126 14.886 -3.701 1.00 76.00 112 LYS A O 1
ATOM 862 N N . ASP A 1 113 ? 13.420 16.560 -5.035 1.00 79.56 113 ASP A N 1
ATOM 863 C CA . ASP A 1 113 ? 12.146 15.959 -5.436 1.00 79.56 113 ASP A CA 1
ATOM 864 C C . ASP A 1 113 ? 12.347 14.600 -6.127 1.00 79.56 113 ASP A C 1
ATOM 866 O O . ASP A 1 113 ? 11.570 13.672 -5.925 1.00 79.56 113 ASP A O 1
ATOM 870 N N . TYR A 1 114 ? 13.448 14.419 -6.869 1.00 83.00 114 TYR A N 1
ATOM 871 C CA . TYR A 1 114 ? 13.768 13.125 -7.478 1.00 83.00 114 TYR A CA 1
ATOM 872 C C . TYR A 1 114 ? 14.070 12.055 -6.419 1.00 83.00 114 TYR A C 1
ATOM 874 O O . TYR A 1 114 ? 13.571 10.932 -6.499 1.00 83.00 114 TYR A O 1
ATOM 882 N N . ALA A 1 115 ? 14.880 12.401 -5.413 1.00 83.44 115 ALA A N 1
ATOM 883 C CA . ALA A 1 115 ? 15.213 11.483 -4.326 1.00 83.44 115 ALA A CA 1
ATOM 884 C C . ALA A 1 115 ? 13.980 11.152 -3.468 1.00 83.44 115 ALA A C 1
ATOM 886 O O . ALA A 1 115 ? 13.781 9.994 -3.111 1.00 83.44 115 ALA A O 1
ATOM 887 N N . GLU A 1 116 ? 13.133 12.146 -3.194 1.00 86.06 116 GLU A N 1
ATOM 888 C CA . GLU A 1 116 ? 11.881 11.983 -2.449 1.00 86.06 116 GLU A CA 1
ATOM 889 C C . GLU A 1 116 ? 10.880 11.093 -3.199 1.00 86.06 116 GLU A C 1
ATOM 891 O O . GLU A 1 116 ? 10.365 10.122 -2.640 1.00 86.06 116 GLU A O 1
ATOM 896 N N . GLY A 1 117 ? 10.665 11.349 -4.492 1.00 89.56 117 GLY A N 1
ATOM 897 C CA . GLY A 1 117 ? 9.795 10.525 -5.327 1.00 89.56 117 GLY A CA 1
ATOM 898 C C . GLY A 1 117 ? 10.264 9.068 -5.397 1.00 89.56 117 GLY A C 1
ATOM 899 O O . GLY A 1 117 ? 9.462 8.141 -5.257 1.00 89.56 117 GLY A O 1
ATOM 900 N N . LEU A 1 118 ? 11.577 8.848 -5.524 1.00 88.81 118 LEU A N 1
ATOM 901 C CA . LEU A 1 118 ? 12.151 7.505 -5.496 1.00 88.81 118 LEU A CA 1
ATOM 902 C C . LEU A 1 118 ? 11.983 6.830 -4.125 1.00 88.81 118 LEU A C 1
ATOM 904 O O . LEU A 1 118 ? 11.627 5.653 -4.075 1.00 88.81 118 LEU A O 1
ATOM 908 N N . ALA A 1 119 ? 12.163 7.561 -3.021 1.00 90.00 119 ALA A N 1
ATOM 909 C CA . ALA A 1 119 ? 11.958 7.030 -1.675 1.00 90.00 119 ALA A CA 1
ATOM 910 C C . ALA A 1 119 ? 10.511 6.557 -1.453 1.00 90.00 119 ALA A C 1
ATOM 912 O O . ALA A 1 119 ? 10.287 5.476 -0.899 1.00 90.00 119 ALA A O 1
ATOM 913 N N . PHE A 1 120 ? 9.522 7.298 -1.960 1.00 93.06 120 PHE A N 1
ATOM 914 C CA . PHE A 1 120 ? 8.125 6.865 -1.933 1.00 93.06 120 PHE A CA 1
ATOM 915 C C . PHE A 1 120 ? 7.891 5.571 -2.726 1.00 93.06 120 PHE A C 1
ATOM 917 O O . PHE A 1 120 ? 7.229 4.658 -2.224 1.00 93.06 120 PHE A O 1
ATOM 924 N N . LEU A 1 121 ? 8.470 5.436 -3.925 1.00 94.00 121 LEU A N 1
ATOM 925 C CA . LEU A 1 121 ? 8.356 4.200 -4.710 1.00 94.00 121 LEU A CA 1
ATOM 926 C C . LEU A 1 121 ? 9.029 3.004 -4.026 1.00 94.00 121 LEU A C 1
ATOM 928 O O . LEU A 1 121 ? 8.473 1.906 -4.036 1.00 94.00 121 LEU A O 1
ATOM 932 N N . MET A 1 122 ? 10.193 3.204 -3.403 1.00 93.44 122 MET A N 1
ATOM 933 C CA . MET A 1 122 ? 10.873 2.162 -2.626 1.00 93.44 122 MET A CA 1
ATOM 934 C C . MET A 1 122 ? 10.024 1.721 -1.429 1.00 93.44 122 MET A C 1
ATOM 936 O O . MET A 1 122 ? 9.841 0.525 -1.212 1.00 93.44 122 MET A O 1
ATOM 940 N N . SER A 1 123 ? 9.421 2.674 -0.715 1.00 94.25 123 SER A N 1
ATOM 941 C CA . SER A 1 123 ? 8.500 2.383 0.387 1.00 94.25 123 SER A CA 1
ATOM 942 C C . SER A 1 123 ? 7.279 1.577 -0.061 1.00 94.25 123 SER A C 1
ATOM 944 O O . SER A 1 123 ? 6.898 0.606 0.593 1.00 94.25 123 SER A O 1
ATOM 946 N N . SER A 1 124 ? 6.692 1.954 -1.202 1.00 95.81 124 SER A N 1
ATOM 947 C CA . SER A 1 124 ? 5.579 1.229 -1.820 1.00 95.81 124 SER A CA 1
ATOM 948 C C . SER A 1 124 ? 5.982 -0.205 -2.188 1.00 95.81 124 SER A C 1
ATOM 950 O O . SER A 1 124 ? 5.249 -1.149 -1.900 1.00 95.81 124 SER A O 1
ATOM 952 N N . CYS A 1 125 ? 7.184 -0.394 -2.742 1.00 95.38 125 CYS A N 1
ATOM 953 C CA . CYS A 1 125 ? 7.752 -1.710 -3.041 1.00 95.38 125 CYS A CA 1
ATOM 954 C C . CYS A 1 125 ? 7.849 -2.619 -1.806 1.00 95.38 125 CYS A C 1
ATOM 956 O O . CYS A 1 125 ? 7.417 -3.771 -1.867 1.00 95.38 125 CYS A O 1
ATOM 958 N N . GLU A 1 126 ? 8.412 -2.132 -0.699 1.00 95.50 126 GLU A N 1
ATOM 959 C CA . GLU A 1 126 ? 8.612 -2.948 0.508 1.00 95.50 126 GLU A CA 1
ATOM 960 C C . GLU A 1 126 ? 7.289 -3.303 1.205 1.00 95.50 126 GLU A C 1
ATOM 962 O O . GLU A 1 126 ? 7.074 -4.456 1.604 1.00 95.50 126 GLU A O 1
ATOM 967 N N . ASP A 1 127 ? 6.344 -2.361 1.266 1.00 97.19 127 ASP A N 1
ATOM 968 C CA . ASP A 1 127 ? 4.998 -2.654 1.766 1.00 97.19 127 ASP A CA 1
ATOM 969 C C . ASP A 1 127 ? 4.276 -3.666 0.865 1.00 97.19 127 ASP A C 1
ATOM 971 O O . ASP A 1 127 ? 3.576 -4.552 1.360 1.00 97.19 127 ASP A O 1
ATOM 975 N N . ALA A 1 128 ? 4.465 -3.580 -0.457 1.00 98.06 128 ALA A N 1
ATOM 976 C CA . ALA A 1 128 ? 3.861 -4.510 -1.404 1.00 98.06 128 ALA A CA 1
ATOM 977 C C . ALA A 1 128 ? 4.427 -5.925 -1.242 1.00 98.06 128 ALA A C 1
ATOM 979 O O . ALA A 1 128 ? 3.652 -6.881 -1.217 1.00 98.06 128 ALA A O 1
ATOM 980 N N . LYS A 1 129 ? 5.747 -6.077 -1.055 1.00 97.44 129 LYS A N 1
ATOM 981 C CA . LYS A 1 129 ? 6.367 -7.376 -0.730 1.00 97.44 129 LYS A CA 1
ATOM 982 C C . LYS A 1 129 ? 5.773 -7.974 0.540 1.00 97.44 129 LYS A C 1
ATOM 984 O O . LYS A 1 129 ? 5.414 -9.150 0.545 1.00 97.44 129 LYS A O 1
ATOM 989 N N . THR A 1 130 ? 5.635 -7.153 1.582 1.00 97.69 130 THR A N 1
ATOM 990 C CA . THR A 1 130 ? 5.042 -7.559 2.864 1.00 97.69 130 THR A CA 1
ATOM 991 C C . THR A 1 130 ? 3.588 -7.993 2.685 1.00 97.69 130 THR A C 1
ATOM 993 O O . THR A 1 130 ? 3.179 -9.039 3.177 1.00 97.69 130 THR A O 1
ATOM 996 N N . PHE A 1 131 ? 2.796 -7.246 1.914 1.00 98.25 131 PHE A N 1
ATOM 997 C CA . PHE A 1 131 ? 1.423 -7.640 1.613 1.00 98.25 131 PHE A CA 1
ATOM 998 C C . PHE A 1 131 ? 1.367 -8.964 0.839 1.00 98.25 131 PHE A C 1
ATOM 1000 O O . PHE A 1 131 ? 0.577 -9.835 1.186 1.00 98.25 131 PHE A O 1
ATOM 1007 N N . ILE A 1 132 ? 2.189 -9.134 -0.201 1.00 97.94 132 ILE A N 1
ATOM 1008 C CA . ILE A 1 132 ? 2.200 -10.337 -1.052 1.00 97.94 132 ILE A CA 1
ATOM 1009 C C . ILE A 1 132 ? 2.601 -11.592 -0.261 1.00 97.94 132 ILE A C 1
ATOM 1011 O O . ILE A 1 132 ? 2.184 -12.694 -0.625 1.00 97.94 132 ILE A O 1
ATOM 1015 N N . SER A 1 133 ? 3.431 -11.454 0.777 1.00 97.25 133 SER A N 1
ATOM 1016 C CA . SER A 1 133 ? 3.859 -12.577 1.617 1.00 97.25 133 SER A CA 1
ATOM 1017 C C . SER A 1 133 ? 2.862 -12.921 2.726 1.00 97.25 133 SER A C 1
ATOM 1019 O O . SER A 1 133 ? 2.739 -14.094 3.073 1.00 97.25 133 SER A O 1
ATOM 1021 N N . GLU A 1 134 ? 2.151 -11.932 3.273 1.00 96.19 134 GLU A N 1
ATOM 1022 C CA . GLU A 1 134 ? 1.250 -12.120 4.417 1.00 96.19 134 GLU A CA 1
ATOM 1023 C C . GLU A 1 134 ? -0.216 -12.347 4.023 1.00 96.19 134 GLU A C 1
ATOM 1025 O O . GLU A 1 134 ? -0.930 -13.111 4.680 1.00 96.19 134 GLU A O 1
ATOM 1030 N N . ALA A 1 135 ? -0.694 -11.669 2.977 1.00 96.75 135 ALA A N 1
ATOM 1031 C CA . ALA A 1 135 ? -2.096 -11.714 2.592 1.00 96.75 135 ALA A CA 1
ATOM 1032 C C . ALA A 1 135 ? -2.435 -13.030 1.874 1.00 96.75 135 ALA A C 1
ATOM 1034 O O . ALA A 1 135 ? -1.634 -13.540 1.085 1.00 96.75 135 ALA A O 1
ATOM 1035 N N . PRO A 1 136 ? -3.648 -13.574 2.081 1.00 94.81 136 PRO A N 1
ATOM 1036 C CA . PRO A 1 136 ? -4.065 -14.767 1.364 1.00 94.81 136 PRO A CA 1
ATOM 1037 C C . PRO A 1 136 ? -4.222 -14.460 -0.140 1.00 94.81 136 PRO A C 1
ATOM 1039 O O . PRO A 1 136 ? -4.503 -13.315 -0.518 1.00 94.81 136 PRO A O 1
ATOM 1042 N N . PRO A 1 137 ? -4.035 -15.459 -1.021 1.00 91.50 137 PRO A N 1
ATOM 1043 C CA . PRO A 1 137 ? -4.013 -15.250 -2.472 1.00 91.50 137 PRO A CA 1
ATOM 1044 C C . PRO A 1 137 ? -5.363 -14.799 -3.054 1.00 91.50 137 PRO A C 1
ATOM 1046 O O . PRO A 1 137 ? -5.399 -14.221 -4.137 1.00 91.50 137 PRO A O 1
ATOM 1049 N N . ASP A 1 138 ? -6.459 -15.027 -2.329 1.00 92.44 138 ASP A N 1
ATOM 1050 C CA . ASP A 1 138 ? -7.824 -14.609 -2.658 1.00 92.44 138 ASP A CA 1
ATOM 1051 C C . ASP A 1 138 ? -8.173 -13.202 -2.137 1.00 92.44 138 ASP A C 1
ATOM 1053 O O . ASP A 1 138 ? -9.303 -12.734 -2.296 1.00 92.44 138 ASP A O 1
ATOM 1057 N N . ASN A 1 139 ? -7.222 -12.492 -1.518 1.00 94.12 139 ASN A N 1
ATOM 1058 C CA . ASN A 1 139 ? -7.463 -11.139 -1.040 1.00 94.12 139 ASN A CA 1
ATOM 1059 C C . ASN A 1 139 ? -7.864 -10.222 -2.208 1.00 94.12 139 ASN A C 1
ATOM 1061 O O . ASN A 1 139 ? -7.130 -10.089 -3.188 1.00 94.12 139 ASN A O 1
ATOM 1065 N N . ARG A 1 140 ? -8.990 -9.512 -2.061 1.00 90.31 140 ARG A N 1
ATOM 1066 C CA . ARG A 1 140 ? -9.547 -8.609 -3.087 1.00 90.31 140 ARG A CA 1
ATOM 1067 C C . ARG A 1 140 ? -8.558 -7.572 -3.637 1.00 90.31 140 ARG A C 1
ATOM 1069 O O . ARG A 1 140 ? -8.726 -7.106 -4.757 1.00 90.31 140 ARG A O 1
ATOM 1076 N N . ASN A 1 141 ? -7.542 -7.200 -2.856 1.00 93.44 141 ASN A N 1
ATOM 1077 C CA . ASN A 1 141 ? -6.548 -6.196 -3.234 1.00 93.44 141 ASN A CA 1
ATOM 1078 C C . ASN A 1 141 ? -5.272 -6.801 -3.846 1.00 93.44 141 ASN A C 1
ATOM 1080 O O . ASN A 1 141 ? -4.422 -6.044 -4.310 1.00 93.44 141 ASN A O 1
ATOM 1084 N N . MET A 1 142 ? -5.125 -8.132 -3.885 1.00 95.81 142 MET A N 1
ATOM 1085 C CA . MET A 1 142 ? -3.902 -8.809 -4.339 1.00 95.81 142 MET A CA 1
ATOM 1086 C C . MET A 1 142 ? -3.494 -8.384 -5.756 1.00 95.81 142 MET A C 1
ATOM 1088 O O . MET A 1 142 ? -2.334 -8.056 -5.990 1.00 95.81 142 MET A O 1
ATOM 1092 N N . GLN A 1 143 ? -4.448 -8.280 -6.688 1.00 94.94 143 GLN A N 1
ATOM 1093 C CA . GLN A 1 143 ? -4.166 -7.807 -8.050 1.00 94.94 143 GLN A CA 1
ATOM 1094 C C . GLN A 1 143 ? -3.592 -6.386 -8.060 1.00 94.94 143 GLN A C 1
ATOM 1096 O O . GLN A 1 143 ? -2.599 -6.123 -8.735 1.00 94.94 143 GLN A O 1
ATOM 1101 N N . THR A 1 144 ? -4.200 -5.458 -7.319 1.00 95.06 144 THR A N 1
ATOM 1102 C CA . THR A 1 144 ? -3.738 -4.064 -7.242 1.00 95.06 144 THR A CA 1
ATOM 1103 C C . THR A 1 144 ? -2.314 -3.990 -6.699 1.00 95.06 144 THR A C 1
ATOM 1105 O O . THR A 1 144 ? -1.482 -3.291 -7.271 1.00 95.06 144 THR A O 1
ATOM 1108 N N . ILE A 1 145 ? -2.013 -4.762 -5.653 1.00 97.50 145 ILE A N 1
ATOM 1109 C CA . ILE A 1 145 ? -0.680 -4.810 -5.044 1.00 97.50 145 ILE A CA 1
ATOM 1110 C C . ILE A 1 145 ? 0.361 -5.382 -5.997 1.00 97.50 145 ILE A C 1
ATOM 1112 O O . ILE A 1 145 ? 1.433 -4.804 -6.134 1.00 97.50 145 ILE A O 1
ATOM 1116 N N . LEU A 1 146 ? 0.053 -6.479 -6.689 1.00 97.62 146 LEU A N 1
ATOM 1117 C CA . LEU A 1 146 ? 0.972 -7.082 -7.654 1.00 97.62 146 LEU A CA 1
ATOM 1118 C C . LEU A 1 146 ? 1.281 -6.122 -8.816 1.00 97.62 146 LEU A C 1
ATOM 1120 O O . LEU A 1 146 ? 2.428 -6.039 -9.248 1.00 97.62 146 LEU A O 1
ATOM 1124 N N . ASN A 1 147 ? 0.291 -5.352 -9.291 1.00 97.00 147 ASN A N 1
ATOM 1125 C CA . ASN A 1 147 ? 0.523 -4.327 -10.317 1.00 97.00 147 ASN A CA 1
ATOM 1126 C C . ASN A 1 147 ? 1.458 -3.214 -9.812 1.00 97.00 147 ASN A C 1
ATOM 1128 O O . ASN A 1 147 ? 2.408 -2.865 -10.514 1.00 97.00 147 ASN A O 1
ATOM 1132 N N . TRP A 1 148 ? 1.218 -2.692 -8.603 1.00 97.44 148 TRP A N 1
ATOM 1133 C CA . TRP A 1 148 ? 2.098 -1.697 -7.979 1.00 97.44 148 TRP A CA 1
ATOM 1134 C C . TRP A 1 148 ? 3.510 -2.237 -7.773 1.00 97.44 148 TRP A C 1
ATOM 1136 O O . TRP A 1 148 ? 4.470 -1.577 -8.154 1.00 97.44 148 TRP A O 1
ATOM 1146 N N . TYR A 1 149 ? 3.641 -3.458 -7.255 1.00 98.00 149 TYR A N 1
ATOM 1147 C CA . TYR A 1 149 ? 4.934 -4.094 -7.028 1.00 98.00 149 TYR A CA 1
ATOM 1148 C C . TYR A 1 149 ? 5.774 -4.168 -8.307 1.00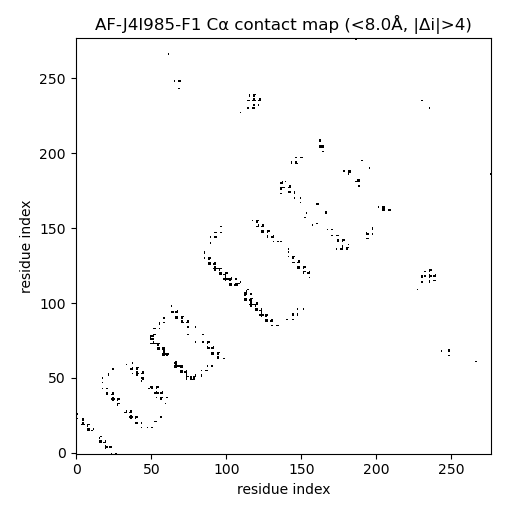 98.00 149 TYR A C 1
ATOM 1150 O O . TYR A 1 149 ? 6.941 -3.781 -8.290 1.00 98.00 149 TYR A O 1
ATOM 1158 N N . ILE A 1 150 ? 5.187 -4.608 -9.426 1.00 97.19 150 ILE A N 1
ATOM 1159 C CA . ILE A 1 150 ? 5.890 -4.677 -10.715 1.00 97.19 150 ILE A CA 1
ATOM 1160 C C . ILE A 1 150 ? 6.332 -3.277 -11.159 1.00 97.19 150 ILE A C 1
ATOM 1162 O O . ILE A 1 150 ? 7.506 -3.077 -11.461 1.00 97.19 150 ILE A O 1
ATOM 1166 N N . ILE A 1 151 ? 5.421 -2.296 -11.162 1.00 95.75 151 ILE A N 1
ATOM 1167 C CA . ILE A 1 151 ? 5.718 -0.933 -11.634 1.00 95.75 151 ILE A CA 1
ATOM 1168 C C . ILE A 1 151 ? 6.792 -0.264 -10.774 1.00 95.75 151 ILE A C 1
ATOM 1170 O O . ILE A 1 151 ? 7.771 0.251 -11.313 1.00 95.75 151 ILE A O 1
ATOM 1174 N N . CYS A 1 152 ? 6.649 -0.305 -9.449 1.00 95.19 152 CYS A N 1
ATOM 1175 C CA . CYS A 1 152 ? 7.629 0.268 -8.534 1.00 95.19 152 CYS A CA 1
ATOM 1176 C C . CYS A 1 152 ? 8.981 -0.451 -8.657 1.00 95.19 152 CYS A C 1
ATOM 1178 O O . CYS A 1 152 ? 10.019 0.205 -8.650 1.00 95.19 152 CYS A O 1
ATOM 1180 N N . THR A 1 153 ? 8.998 -1.774 -8.850 1.00 95.25 153 THR A N 1
ATOM 1181 C CA . THR A 1 153 ? 10.253 -2.520 -9.029 1.00 95.25 153 THR A CA 1
ATOM 1182 C C . THR A 1 153 ? 10.961 -2.117 -10.320 1.00 95.25 153 THR A C 1
ATOM 1184 O O . THR A 1 153 ? 12.174 -1.913 -10.298 1.00 95.25 153 THR A O 1
ATOM 1187 N N . ILE A 1 154 ? 10.226 -1.951 -11.425 1.00 93.81 154 ILE A N 1
ATOM 1188 C CA . ILE A 1 154 ? 10.784 -1.460 -12.694 1.00 93.81 154 ILE A CA 1
ATOM 1189 C C . ILE A 1 154 ? 11.347 -0.050 -12.528 1.00 93.81 154 ILE A C 1
ATOM 1191 O O . ILE A 1 154 ? 12.473 0.202 -12.948 1.00 93.81 154 ILE A O 1
ATOM 1195 N N . ALA A 1 155 ? 10.607 0.846 -11.873 1.00 91.44 155 ALA A N 1
ATOM 1196 C CA . ALA A 1 155 ? 11.043 2.221 -11.654 1.00 91.44 155 ALA A CA 1
ATOM 1197 C C . ALA A 1 155 ? 12.298 2.318 -10.766 1.00 91.44 155 ALA A C 1
ATOM 1199 O O . ALA A 1 155 ? 13.188 3.114 -11.046 1.00 91.44 155 ALA A O 1
ATOM 1200 N N . VAL A 1 156 ? 12.389 1.495 -9.716 1.00 90.00 156 VAL A N 1
ATOM 1201 C CA . VAL A 1 156 ? 13.505 1.525 -8.757 1.00 90.00 156 VAL A CA 1
ATOM 1202 C C . VAL A 1 156 ? 14.746 0.813 -9.299 1.00 90.00 156 VAL A C 1
ATOM 1204 O O . VAL A 1 156 ? 15.861 1.308 -9.137 1.00 90.00 156 VAL A O 1
ATOM 1207 N N . ARG A 1 157 ? 14.582 -0.363 -9.918 1.00 89.75 157 ARG A N 1
ATOM 1208 C CA . ARG A 1 157 ? 15.714 -1.191 -10.368 1.00 89.75 157 ARG A CA 1
ATOM 1209 C C . ARG A 1 157 ? 16.182 -0.842 -11.775 1.00 89.75 157 ARG A C 1
ATOM 1211 O O . ARG A 1 157 ? 17.371 -0.979 -12.047 1.00 89.75 157 ARG A O 1
ATOM 1218 N N . GLY A 1 158 ? 15.289 -0.375 -12.648 1.00 87.44 158 GLY A N 1
ATOM 1219 C CA . GLY A 1 158 ? 15.622 0.090 -13.994 1.00 87.44 158 GLY A CA 1
ATOM 1220 C C . GLY A 1 158 ? 16.520 -0.890 -14.750 1.00 87.44 158 GLY A C 1
ATOM 1221 O O . GLY A 1 158 ? 16.097 -1.999 -15.060 1.00 87.44 158 GLY A O 1
ATOM 1222 N N . SER A 1 159 ? 17.765 -0.476 -15.004 1.00 84.19 159 SER A N 1
ATOM 1223 C CA . SER A 1 159 ? 18.814 -1.233 -15.706 1.00 84.19 159 SER A CA 1
ATOM 1224 C C . SER A 1 159 ? 19.245 -2.540 -15.036 1.00 84.19 159 SER A C 1
ATOM 1226 O O . SER A 1 159 ? 19.882 -3.368 -15.676 1.00 84.19 159 SER A O 1
ATOM 1228 N N . ASP A 1 160 ? 18.937 -2.721 -13.753 1.00 89.50 160 ASP A N 1
ATOM 1229 C CA . ASP A 1 160 ? 19.328 -3.903 -12.978 1.00 89.50 160 ASP A CA 1
ATOM 1230 C C . ASP A 1 160 ? 18.353 -5.084 -13.197 1.00 89.50 160 ASP A C 1
ATOM 1232 O O . ASP A 1 160 ? 18.429 -6.101 -12.497 1.00 89.50 160 ASP A O 1
ATOM 1236 N N . LEU A 1 161 ? 17.383 -4.922 -14.105 1.00 92.69 161 LEU A N 1
ATOM 1237 C CA . LEU A 1 161 ? 16.431 -5.942 -14.536 1.00 92.69 161 LEU A CA 1
ATOM 1238 C C . LEU A 1 161 ? 16.840 -6.534 -15.880 1.00 92.69 161 LEU A C 1
ATOM 1240 O O . LEU A 1 161 ? 17.418 -5.867 -16.739 1.00 92.69 161 LEU A O 1
ATOM 1244 N N . SER A 1 162 ? 16.491 -7.800 -16.074 1.00 93.75 162 SER A N 1
ATOM 1245 C CA . SER A 1 162 ? 16.714 -8.468 -17.347 1.00 93.75 162 SER A CA 1
ATOM 1246 C C . SER A 1 162 ? 15.775 -7.896 -18.427 1.00 93.75 162 SER A C 1
ATOM 1248 O O . SER A 1 162 ? 14.628 -7.567 -18.119 1.00 93.75 162 SER A O 1
ATOM 1250 N N . PRO A 1 163 ? 16.197 -7.790 -19.705 1.00 92.31 163 PRO A N 1
ATOM 1251 C CA . PRO A 1 163 ? 15.337 -7.270 -20.778 1.00 92.31 163 PRO A CA 1
ATOM 1252 C C . PRO A 1 163 ? 14.044 -8.072 -20.997 1.00 92.31 163 PRO A C 1
ATOM 1254 O O . PRO A 1 163 ? 13.065 -7.537 -21.509 1.00 92.31 163 PRO A O 1
ATOM 1257 N N . ASP A 1 164 ? 14.046 -9.352 -20.625 1.00 93.25 164 ASP A N 1
ATOM 1258 C CA . ASP A 1 164 ? 12.897 -10.261 -20.666 1.00 93.25 164 ASP A CA 1
ATOM 1259 C C . ASP A 1 164 ? 12.031 -10.207 -19.396 1.00 93.25 164 ASP A C 1
ATOM 1261 O O . ASP A 1 164 ? 10.993 -10.859 -19.351 1.00 93.25 164 ASP A O 1
ATOM 1265 N N . LEU A 1 165 ? 12.428 -9.422 -18.385 1.00 95.31 165 LEU A N 1
ATOM 1266 C CA . LEU A 1 165 ? 11.719 -9.255 -17.117 1.00 95.31 165 LEU A CA 1
ATOM 1267 C C . LEU A 1 165 ? 11.446 -10.566 -16.353 1.00 95.31 165 LEU A C 1
ATOM 1269 O O . LEU A 1 165 ? 10.494 -10.640 -15.571 1.00 95.31 165 LEU A O 1
ATOM 1273 N N . ARG A 1 166 ? 12.292 -11.589 -16.533 1.00 95.31 166 ARG A N 1
ATOM 1274 C CA . ARG A 1 166 ? 12.142 -12.914 -15.895 1.00 95.31 166 ARG A CA 1
ATOM 1275 C C . ARG A 1 166 ? 12.054 -12.874 -14.366 1.00 95.31 166 ARG A C 1
ATOM 1277 O O . ARG A 1 166 ? 11.517 -13.779 -13.738 1.00 95.31 166 ARG A O 1
ATOM 1284 N N . GLU A 1 167 ? 12.546 -11.808 -13.734 1.00 95.50 167 GLU A N 1
ATOM 1285 C CA . GLU A 1 167 ? 12.411 -11.580 -12.292 1.00 95.50 167 GLU A CA 1
ATOM 1286 C C . GLU A 1 167 ? 10.947 -11.457 -11.833 1.00 95.50 167 GLU A C 1
ATOM 1288 O O . GLU A 1 167 ? 10.673 -11.553 -10.635 1.00 95.50 167 GLU A O 1
ATOM 1293 N N . PHE A 1 168 ? 10.008 -11.230 -12.757 1.00 96.25 168 PHE A N 1
ATOM 1294 C CA . PHE A 1 168 ? 8.582 -11.137 -12.466 1.00 96.25 168 PHE A CA 1
ATOM 1295 C C . PHE A 1 168 ? 7.790 -12.409 -12.769 1.00 96.25 168 PHE A C 1
ATOM 1297 O O . PHE A 1 168 ? 6.586 -12.387 -12.526 1.00 96.25 168 PHE A O 1
ATOM 1304 N N . ASP A 1 169 ? 8.400 -13.507 -13.228 1.00 95.50 169 ASP A N 1
ATOM 1305 C CA . ASP A 1 169 ? 7.668 -14.733 -13.595 1.00 95.50 169 ASP A CA 1
ATOM 1306 C C . ASP A 1 169 ? 6.762 -15.226 -12.452 1.00 95.50 169 ASP A C 1
ATOM 1308 O O . ASP A 1 169 ? 5.548 -15.361 -12.624 1.00 95.50 169 ASP A O 1
ATOM 1312 N N . ASP A 1 170 ? 7.308 -15.353 -11.238 1.00 95.50 170 ASP A N 1
ATOM 1313 C CA . ASP A 1 170 ? 6.547 -15.759 -10.046 1.00 95.50 170 ASP A CA 1
ATOM 1314 C C . ASP A 1 170 ? 5.404 -14.786 -9.707 1.00 95.50 170 ASP A C 1
ATOM 1316 O O . ASP A 1 170 ? 4.328 -15.175 -9.243 1.00 95.50 170 ASP A O 1
ATOM 1320 N N . VAL A 1 171 ? 5.628 -13.489 -9.921 1.00 95.94 171 VAL A N 1
ATOM 1321 C CA . VAL A 1 171 ? 4.665 -12.423 -9.609 1.00 95.94 171 VAL A CA 1
ATOM 1322 C C . VAL A 1 171 ? 3.542 -12.406 -10.648 1.00 95.94 171 VAL A C 1
ATOM 1324 O O . VAL A 1 171 ? 2.376 -12.223 -10.295 1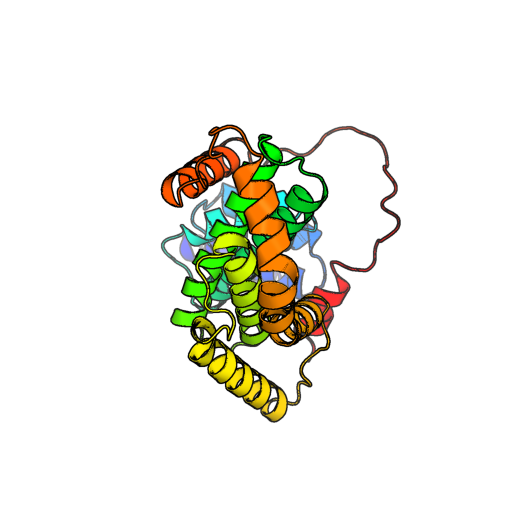.00 95.94 171 VAL A O 1
ATOM 1327 N N . ILE A 1 172 ? 3.873 -12.634 -11.920 1.00 96.12 172 ILE A N 1
ATOM 1328 C CA . ILE A 1 172 ? 2.926 -12.771 -13.028 1.00 96.12 172 ILE A CA 1
ATOM 1329 C C . ILE A 1 172 ? 2.050 -14.010 -12.817 1.00 96.12 172 ILE A C 1
ATOM 1331 O O . ILE A 1 172 ? 0.833 -13.921 -12.987 1.00 96.12 172 ILE A O 1
ATOM 1335 N N . GLU A 1 173 ? 2.619 -15.140 -12.389 1.00 96.25 173 GLU A N 1
ATOM 1336 C CA . GLU A 1 173 ? 1.834 -16.332 -12.045 1.00 96.25 173 GLU A CA 1
ATOM 1337 C C . GLU A 1 173 ? 0.895 -16.074 -10.860 1.00 96.25 173 GLU A C 1
ATOM 1339 O O . GLU A 1 173 ? -0.299 -16.373 -10.938 1.00 96.25 173 GLU A O 1
ATOM 1344 N N . LYS A 1 174 ? 1.372 -15.412 -9.796 1.00 96.31 174 LYS A N 1
ATOM 1345 C CA . LYS A 1 174 ? 0.499 -14.977 -8.690 1.00 96.31 174 LYS A CA 1
ATOM 1346 C C . LYS A 1 174 ? -0.631 -14.060 -9.160 1.00 96.31 174 LYS A C 1
ATOM 1348 O O . LYS A 1 174 ? -1.754 -14.179 -8.673 1.00 96.31 174 LYS A O 1
ATOM 1353 N N . LEU A 1 175 ? -0.366 -13.169 -10.117 1.00 95.25 175 LEU A N 1
ATOM 1354 C CA . LEU A 1 175 ? -1.383 -12.281 -10.680 1.00 95.25 175 LEU A CA 1
ATOM 1355 C C . LEU A 1 175 ? -2.457 -13.068 -11.441 1.00 95.25 175 LEU A C 1
ATOM 1357 O O . LEU A 1 175 ? -3.641 -12.776 -11.279 1.00 95.25 175 LEU A O 1
ATOM 1361 N N . LYS A 1 176 ? -2.072 -14.100 -12.204 1.00 94.75 176 LYS A N 1
ATOM 1362 C CA . LYS A 1 176 ? -3.022 -15.006 -12.873 1.00 94.75 176 LYS A CA 1
ATOM 1363 C C . LYS A 1 176 ? -3.905 -15.739 -11.863 1.00 94.75 176 LYS A C 1
ATOM 1365 O O . LYS A 1 176 ? -5.115 -15.815 -12.060 1.00 94.75 176 LYS A O 1
ATOM 1370 N N . VAL A 1 177 ? -3.325 -16.233 -10.770 1.00 95.62 177 VAL A N 1
ATOM 1371 C CA . VAL A 1 177 ? -4.080 -16.882 -9.685 1.00 95.62 177 VAL A CA 1
ATOM 1372 C C . VAL A 1 177 ? -5.065 -15.900 -9.037 1.00 95.62 177 VAL A C 1
ATOM 1374 O O . VAL A 1 177 ? -6.233 -16.233 -8.842 1.00 95.62 177 VAL A O 1
ATOM 1377 N N . ALA A 1 178 ? -4.642 -14.664 -8.766 1.00 94.38 178 ALA A N 1
ATOM 1378 C CA . ALA A 1 178 ? -5.525 -13.634 -8.220 1.00 94.38 178 ALA A CA 1
ATOM 1379 C C . ALA A 1 178 ? -6.669 -13.253 -9.189 1.00 94.38 178 ALA A C 1
ATOM 1381 O O . ALA A 1 178 ? -7.795 -13.012 -8.749 1.00 94.38 178 ALA A O 1
ATOM 1382 N N . ASP A 1 179 ? -6.418 -13.230 -10.504 1.00 92.88 179 ASP A N 1
ATOM 1383 C CA . ASP A 1 179 ? -7.450 -13.028 -11.536 1.00 92.88 179 ASP A CA 1
ATOM 1384 C C . ASP A 1 179 ? -8.466 -14.193 -11.558 1.00 92.88 179 ASP A C 1
ATOM 1386 O O . ASP A 1 179 ? -9.675 -13.970 -11.705 1.00 92.88 179 ASP A O 1
ATOM 1390 N N . GLN A 1 180 ? -8.004 -15.435 -11.362 1.00 93.94 180 GLN A N 1
ATOM 1391 C CA . GLN A 1 180 ? -8.873 -16.613 -11.254 1.00 93.94 180 GLN A CA 1
ATOM 1392 C C . GLN A 1 180 ? -9.780 -16.534 -10.023 1.00 93.94 180 GLN A C 1
ATOM 1394 O O . GLN A 1 180 ? -10.986 -16.748 -10.155 1.00 93.94 180 GLN A O 1
ATOM 1399 N N . PHE A 1 181 ? -9.243 -16.168 -8.852 1.00 93.81 181 PHE A N 1
ATOM 1400 C CA . PHE A 1 181 ? -10.052 -15.978 -7.643 1.00 93.81 181 PHE A CA 1
ATOM 1401 C C . PHE A 1 181 ? -11.140 -14.928 -7.841 1.00 93.81 181 PHE A C 1
ATOM 1403 O O . PHE A 1 181 ? -12.299 -15.187 -7.524 1.00 93.81 181 PHE A O 1
ATOM 1410 N N . SER A 1 182 ? -10.802 -13.770 -8.414 1.00 89.44 182 SER A N 1
ATOM 1411 C CA . SER A 1 182 ? -11.810 -12.750 -8.713 1.00 89.44 182 SER A CA 1
ATOM 1412 C C . SER A 1 182 ? -12.899 -13.281 -9.634 1.00 89.44 182 SER A C 1
ATOM 1414 O O . SER A 1 182 ? -14.074 -13.114 -9.325 1.00 89.44 182 SER A O 1
ATOM 1416 N N . THR A 1 183 ? -12.526 -14.002 -10.693 1.00 90.31 183 THR A N 1
ATOM 1417 C CA . THR A 1 183 ? -13.494 -14.594 -11.626 1.00 90.31 183 THR A CA 1
ATOM 1418 C C . THR A 1 183 ? -14.435 -15.577 -10.921 1.00 90.31 183 THR A C 1
ATOM 1420 O O . THR A 1 183 ? -15.647 -15.506 -11.114 1.00 90.31 183 THR A O 1
ATOM 1423 N N . VAL A 1 184 ? -13.901 -16.460 -10.069 1.00 92.75 184 VAL A N 1
ATOM 1424 C CA . VAL A 1 184 ? -14.690 -17.436 -9.293 1.00 92.75 184 VAL A CA 1
ATOM 1425 C C . VAL A 1 184 ? -15.641 -16.748 -8.311 1.00 92.75 184 VAL A C 1
ATOM 1427 O O . VAL A 1 184 ? -16.776 -17.190 -8.150 1.00 92.75 184 VAL A O 1
ATOM 1430 N N . LEU A 1 185 ? -15.208 -15.651 -7.687 1.00 89.69 185 LEU A N 1
ATOM 1431 C CA . LEU A 1 185 ? -16.020 -14.856 -6.762 1.00 89.69 185 LEU A CA 1
ATOM 1432 C C . LEU A 1 185 ? -17.022 -13.921 -7.470 1.00 89.69 185 LEU A C 1
ATOM 1434 O O . LEU A 1 185 ? -17.748 -13.189 -6.803 1.00 89.69 185 LEU A O 1
ATOM 1438 N N . GLY A 1 186 ? -17.091 -13.944 -8.806 1.00 89.06 186 GLY A N 1
ATOM 1439 C CA . GLY A 1 186 ? -18.018 -13.123 -9.590 1.00 89.06 186 GLY A CA 1
ATOM 1440 C C . GLY A 1 186 ? -17.530 -11.698 -9.867 1.00 89.06 186 GLY A C 1
ATOM 1441 O O . GLY A 1 186 ? -18.293 -10.870 -10.363 1.00 89.06 186 GLY A O 1
ATOM 1442 N N . TYR A 1 187 ? -16.259 -11.403 -9.594 1.00 85.31 187 TYR A N 1
ATOM 1443 C CA . TYR A 1 187 ? -15.631 -10.120 -9.889 1.00 85.31 187 TYR A CA 1
ATOM 1444 C C . TYR A 1 187 ? -14.821 -10.193 -11.180 1.00 85.31 187 TYR A C 1
ATOM 1446 O O . TYR A 1 187 ? -13.857 -10.947 -11.301 1.00 85.31 187 TYR A O 1
ATOM 1454 N N . LEU A 1 188 ? -15.159 -9.345 -12.149 1.00 83.62 188 LEU A N 1
ATOM 1455 C CA . LEU A 1 188 ? -14.329 -9.186 -13.339 1.00 83.62 188 LEU A CA 1
ATOM 1456 C C . LEU A 1 188 ? -13.073 -8.368 -12.995 1.00 83.62 188 LEU A C 1
ATOM 1458 O O . LEU A 1 188 ? -13.210 -7.284 -12.413 1.00 83.62 188 LEU A O 1
ATOM 1462 N N . PRO A 1 189 ? -11.864 -8.826 -13.384 1.00 81.06 189 PRO A N 1
ATOM 1463 C CA . PRO A 1 189 ? -10.652 -8.028 -13.253 1.00 81.06 189 PRO A CA 1
ATOM 1464 C C . PRO A 1 189 ? -10.836 -6.658 -13.912 1.00 81.06 189 PRO A C 1
ATOM 1466 O O . PRO A 1 189 ? -11.089 -6.542 -15.115 1.00 81.06 189 PRO A O 1
ATOM 1469 N N . ARG A 1 190 ? -10.743 -5.597 -13.106 1.00 84.25 190 ARG A N 1
ATOM 1470 C CA . ARG A 1 190 ? -10.984 -4.227 -13.569 1.00 84.25 190 ARG A CA 1
ATOM 1471 C C . ARG A 1 190 ? -9.817 -3.752 -14.433 1.00 84.25 190 ARG A C 1
ATOM 1473 O O . ARG A 1 190 ? -8.653 -3.967 -14.099 1.00 84.25 190 ARG A O 1
ATOM 1480 N N . LYS A 1 191 ? -10.121 -3.031 -15.513 1.00 89.69 191 LYS A N 1
ATOM 1481 C CA . LYS A 1 191 ? -9.125 -2.331 -16.343 1.00 89.69 191 LYS A CA 1
ATOM 1482 C C . LYS A 1 191 ? -8.729 -0.998 -15.698 1.00 89.69 191 LYS A C 1
ATOM 1484 O O . LYS A 1 191 ? -9.042 0.068 -16.216 1.00 89.69 191 LYS A O 1
ATOM 1489 N N . THR A 1 192 ? -8.103 -1.066 -14.528 1.00 90.19 192 THR A N 1
ATOM 1490 C CA . THR A 1 192 ? -7.595 0.122 -13.829 1.00 90.19 192 THR A CA 1
ATOM 1491 C C . THR A 1 192 ? -6.387 0.711 -14.560 1.00 90.19 192 THR A C 1
ATOM 1493 O O . THR A 1 192 ? -5.684 -0.004 -15.278 1.00 90.19 192 THR A O 1
ATOM 1496 N N . GLN A 1 193 ? -6.108 2.001 -14.346 1.00 90.06 193 GLN A N 1
ATOM 1497 C CA . GLN A 1 193 ? -4.946 2.671 -14.949 1.00 90.06 193 GLN A CA 1
ATOM 1498 C C . GLN A 1 193 ? -3.636 1.959 -14.597 1.00 90.06 193 GLN A C 1
ATOM 1500 O O . GLN A 1 193 ? -2.832 1.683 -15.480 1.00 90.06 193 GLN A O 1
ATOM 1505 N N . ILE A 1 194 ? -3.464 1.559 -13.332 1.00 91.94 194 ILE A N 1
ATOM 1506 C CA . ILE A 1 194 ? -2.266 0.839 -12.883 1.00 91.94 194 ILE A CA 1
ATOM 1507 C C . ILE A 1 194 ? -2.116 -0.529 -13.568 1.00 91.94 194 ILE A C 1
ATOM 1509 O O . ILE A 1 194 ? -1.013 -0.913 -13.954 1.00 91.94 194 ILE A O 1
ATOM 1513 N N . ARG A 1 195 ? -3.222 -1.255 -13.797 1.00 94.50 195 ARG A N 1
ATOM 1514 C CA . ARG A 1 195 ? -3.195 -2.543 -14.504 1.00 94.50 195 ARG A CA 1
ATOM 1515 C C . ARG A 1 195 ? -2.786 -2.360 -15.961 1.00 94.50 195 ARG A C 1
ATOM 1517 O O . ARG A 1 195 ? -1.950 -3.121 -16.444 1.00 94.50 195 ARG A O 1
ATOM 1524 N N . LEU A 1 196 ? -3.384 -1.381 -16.641 1.00 95.62 196 LEU A N 1
ATOM 1525 C CA . LEU A 1 196 ? -3.098 -1.074 -18.043 1.00 95.62 196 LEU A CA 1
ATOM 1526 C C . LEU A 1 196 ? -1.660 -0.580 -18.222 1.00 95.62 196 LEU A C 1
ATOM 1528 O O . LEU A 1 196 ? -0.964 -1.058 -19.114 1.00 95.62 196 LEU A O 1
ATOM 1532 N N . ALA A 1 197 ? -1.189 0.299 -17.333 1.00 94.38 197 ALA A N 1
ATOM 1533 C CA . ALA A 1 197 ? 0.197 0.752 -17.309 1.00 94.38 197 ALA A CA 1
ATOM 1534 C C . ALA A 1 197 ? 1.156 -0.434 -17.158 1.00 94.38 197 ALA A C 1
ATOM 1536 O O . ALA A 1 197 ? 2.092 -0.570 -17.942 1.00 94.38 197 ALA A O 1
ATOM 1537 N N . ARG A 1 198 ? 0.882 -1.350 -16.219 1.00 96.00 198 ARG A N 1
ATOM 1538 C CA . ARG A 1 198 ? 1.702 -2.551 -16.026 1.00 96.00 198 ARG A CA 1
ATOM 1539 C C . ARG A 1 198 ? 1.716 -3.453 -17.264 1.00 96.00 198 ARG A C 1
ATOM 1541 O O . ARG A 1 198 ? 2.780 -3.950 -17.611 1.00 96.00 198 ARG A O 1
ATOM 1548 N N . GLN A 1 199 ? 0.577 -3.655 -17.937 1.00 96.31 199 GLN A N 1
ATOM 1549 C CA . GLN A 1 199 ? 0.524 -4.427 -19.193 1.00 96.31 199 GLN A CA 1
ATOM 1550 C C . GLN A 1 199 ? 1.423 -3.806 -20.252 1.00 96.31 199 GLN A C 1
ATOM 1552 O O . GLN A 1 199 ? 2.333 -4.466 -20.743 1.00 96.31 199 GLN A O 1
ATOM 1557 N N . LEU A 1 200 ? 1.209 -2.520 -20.526 1.00 96.62 200 LEU A N 1
ATOM 1558 C CA . LEU A 1 200 ? 1.936 -1.795 -21.556 1.00 96.62 200 LEU A CA 1
ATOM 1559 C C . LEU A 1 200 ? 3.446 -1.792 -21.301 1.00 96.62 200 LEU A C 1
ATOM 1561 O O . LEU A 1 200 ? 4.224 -2.036 -22.224 1.00 96.62 200 LEU A O 1
ATOM 1565 N N . ILE A 1 201 ? 3.856 -1.534 -20.054 1.00 94.56 201 ILE A N 1
ATOM 1566 C CA . ILE A 1 201 ? 5.265 -1.538 -19.655 1.00 94.56 201 ILE A CA 1
ATOM 1567 C C . ILE A 1 201 ? 5.865 -2.923 -19.890 1.00 94.56 201 ILE A C 1
ATOM 1569 O O . ILE A 1 201 ? 6.860 -3.018 -20.597 1.00 94.56 201 ILE A O 1
ATOM 1573 N N . VAL A 1 202 ? 5.262 -3.987 -19.347 1.00 95.31 202 VAL A N 1
ATOM 1574 C CA . VAL A 1 202 ? 5.807 -5.352 -19.460 1.00 95.31 202 VAL A CA 1
ATOM 1575 C C . VAL A 1 202 ? 5.896 -5.803 -20.921 1.00 95.31 202 VAL A C 1
ATOM 1577 O O . VAL A 1 202 ? 6.914 -6.358 -21.320 1.00 95.31 202 VAL A O 1
ATOM 1580 N N . GLU A 1 203 ? 4.875 -5.521 -21.732 1.00 96.38 203 GLU A N 1
ATOM 1581 C CA . GLU A 1 203 ? 4.843 -5.880 -23.157 1.00 96.38 203 GLU A CA 1
ATOM 1582 C C . GLU A 1 203 ? 5.905 -5.135 -23.978 1.00 96.38 203 GLU A C 1
ATOM 1584 O O . GLU A 1 203 ? 6.469 -5.692 -24.919 1.00 96.38 203 GLU A O 1
ATOM 1589 N N . SER A 1 204 ? 6.199 -3.882 -23.620 1.00 95.19 204 SER A N 1
ATOM 1590 C CA . SER A 1 204 ? 7.094 -3.019 -24.400 1.00 95.19 204 SER A CA 1
ATOM 1591 C C . SER A 1 204 ? 8.541 -3.033 -23.898 1.00 95.19 204 SER A C 1
ATOM 1593 O O . SER A 1 204 ? 9.441 -2.648 -24.648 1.00 95.19 204 SER A O 1
ATOM 1595 N N . TYR A 1 205 ? 8.787 -3.473 -22.659 1.00 93.38 205 TYR A N 1
ATOM 1596 C CA . TYR A 1 205 ? 10.059 -3.281 -21.952 1.00 93.38 205 TYR A CA 1
ATOM 1597 C C . TYR A 1 205 ? 11.267 -3.814 -22.726 1.00 93.38 205 TYR A C 1
ATOM 1599 O O . TYR A 1 205 ? 12.203 -3.061 -22.979 1.00 93.38 205 TYR A O 1
ATOM 1607 N N . GLY A 1 206 ? 11.236 -5.073 -23.172 1.00 93.00 206 GLY A N 1
ATOM 1608 C CA . GLY A 1 206 ? 12.371 -5.681 -23.875 1.00 93.00 206 GLY A CA 1
ATOM 1609 C C . GLY A 1 206 ? 12.743 -4.950 -25.166 1.00 93.00 206 GLY A C 1
ATOM 1610 O O . GLY A 1 206 ? 13.914 -4.640 -25.390 1.00 93.00 206 GLY A O 1
ATOM 1611 N N . SER A 1 207 ? 11.743 -4.594 -25.982 1.00 94.56 207 SER A N 1
ATOM 1612 C CA . SER A 1 207 ? 11.963 -3.799 -27.199 1.00 94.56 207 SER A CA 1
ATOM 1613 C C . SER A 1 207 ? 12.472 -2.387 -26.895 1.00 94.56 207 SER A C 1
ATOM 1615 O O . SER A 1 207 ? 13.319 -1.868 -27.620 1.00 94.56 207 SER A O 1
ATOM 1617 N N . ALA A 1 208 ? 12.006 -1.780 -25.799 1.00 91.50 208 ALA A N 1
ATOM 1618 C CA . ALA A 1 208 ? 12.450 -0.463 -25.374 1.00 91.50 208 ALA A CA 1
ATOM 1619 C C . ALA A 1 208 ? 13.909 -0.498 -24.900 1.00 91.50 208 ALA A C 1
ATOM 1621 O O . ALA A 1 208 ? 14.704 0.327 -25.338 1.00 91.50 208 ALA A O 1
ATOM 1622 N N . VAL A 1 209 ? 14.299 -1.478 -24.081 1.00 90.50 209 VAL A N 1
ATOM 1623 C CA . VAL A 1 209 ? 15.693 -1.624 -23.635 1.00 90.50 209 VAL A CA 1
ATOM 1624 C C . VAL A 1 209 ? 16.624 -1.811 -24.831 1.00 90.50 209 VAL A C 1
ATOM 1626 O O . VAL A 1 209 ? 17.639 -1.129 -24.909 1.00 90.50 209 VAL A O 1
ATOM 1629 N N . GLN A 1 210 ? 16.265 -2.660 -25.797 1.00 89.75 210 GLN A N 1
ATOM 1630 C CA . GLN A 1 210 ? 17.075 -2.875 -27.003 1.00 89.75 210 GLN A CA 1
ATOM 1631 C C . GLN A 1 210 ? 17.149 -1.636 -27.904 1.00 89.75 210 GLN A C 1
ATOM 1633 O O . GLN A 1 210 ? 18.209 -1.319 -28.431 1.00 89.75 210 GLN A O 1
ATOM 1638 N N . GLY A 1 211 ? 16.031 -0.932 -28.101 1.00 91.38 211 GLY A N 1
ATOM 1639 C CA . GLY A 1 211 ? 15.981 0.236 -28.982 1.00 91.38 211 GLY A CA 1
ATOM 1640 C C . GLY A 1 211 ? 16.664 1.475 -28.401 1.00 91.38 211 GLY A C 1
ATOM 1641 O O . GLY A 1 211 ? 17.171 2.309 -29.150 1.00 91.38 211 GLY A O 1
ATOM 1642 N N . TRP A 1 212 ? 16.683 1.605 -27.072 1.00 90.50 212 TRP A N 1
ATOM 1643 C CA . TRP A 1 212 ? 17.224 2.776 -26.382 1.00 90.50 212 TRP A CA 1
ATOM 1644 C C . TRP A 1 212 ? 18.601 2.542 -25.751 1.00 90.50 212 TRP A C 1
ATOM 1646 O O . TRP A 1 212 ? 19.224 3.526 -25.354 1.00 90.50 212 TRP A O 1
ATOM 1656 N N . SER A 1 213 ? 19.117 1.306 -25.690 1.00 87.19 213 SER A N 1
ATOM 1657 C CA . SER A 1 213 ? 20.401 0.994 -25.037 1.00 87.19 213 SER A CA 1
ATOM 1658 C C . SER A 1 213 ? 21.553 1.848 -25.556 1.00 87.19 213 SER A C 1
ATOM 1660 O O . SER A 1 213 ? 22.295 2.418 -24.763 1.00 87.19 213 SER A O 1
ATOM 1662 N N . ASP A 1 214 ? 21.669 2.003 -26.875 1.00 88.69 214 ASP A N 1
ATOM 1663 C CA . ASP A 1 214 ? 22.761 2.761 -27.496 1.00 88.69 214 ASP A CA 1
ATOM 1664 C C . ASP A 1 214 ? 22.630 4.264 -27.229 1.00 88.69 214 ASP A C 1
ATOM 1666 O O . ASP A 1 214 ? 23.619 4.984 -27.069 1.00 88.69 214 ASP A O 1
ATOM 1670 N N . VAL A 1 215 ? 21.389 4.753 -27.163 1.00 88.44 215 VAL A N 1
ATOM 1671 C CA . VAL A 1 215 ? 21.096 6.144 -26.818 1.00 88.44 215 VAL A CA 1
ATOM 1672 C C . VAL A 1 215 ? 21.484 6.409 -25.369 1.00 88.44 215 VAL A C 1
ATOM 1674 O O . VAL A 1 215 ? 22.189 7.384 -25.115 1.00 88.44 215 VAL A O 1
ATOM 1677 N N . LEU A 1 216 ? 21.071 5.536 -24.448 1.00 84.44 216 LEU A N 1
ATOM 1678 C CA . LEU A 1 216 ? 21.403 5.624 -23.026 1.00 84.44 216 LEU A CA 1
ATOM 1679 C C . LEU A 1 216 ? 22.917 5.545 -22.812 1.00 84.44 216 LEU A C 1
ATOM 1681 O O . LEU A 1 216 ? 23.479 6.458 -22.219 1.00 84.44 216 LEU A O 1
ATOM 1685 N N . ALA A 1 217 ? 23.596 4.567 -23.420 1.00 86.25 217 ALA A N 1
ATOM 1686 C CA . ALA A 1 217 ? 25.050 4.424 -23.345 1.00 86.25 217 ALA A CA 1
ATOM 1687 C C . ALA A 1 217 ? 25.790 5.676 -23.848 1.00 86.25 217 ALA A C 1
ATOM 1689 O O . ALA A 1 217 ? 26.792 6.098 -23.266 1.00 86.25 217 ALA A O 1
ATOM 1690 N N . ARG A 1 218 ? 25.280 6.322 -24.907 1.00 87.06 218 ARG A N 1
ATOM 1691 C CA . ARG A 1 218 ? 25.824 7.600 -25.380 1.00 87.06 218 ARG A CA 1
ATOM 1692 C C . ARG A 1 218 ? 25.644 8.701 -24.335 1.00 87.06 218 ARG A C 1
ATOM 1694 O O . ARG A 1 218 ? 26.594 9.436 -24.088 1.00 87.06 218 ARG A O 1
ATOM 1701 N N . PHE A 1 219 ? 24.467 8.840 -23.729 1.00 81.69 219 PHE A N 1
ATOM 1702 C CA . PHE A 1 219 ? 24.243 9.843 -22.681 1.00 81.69 219 PHE A CA 1
ATOM 1703 C C . PHE A 1 219 ? 25.090 9.583 -21.431 1.00 81.69 219 PHE A C 1
ATOM 1705 O O . PHE A 1 219 ? 25.690 10.526 -20.917 1.00 81.69 219 PHE A O 1
ATOM 1712 N N . ASP A 1 220 ? 25.233 8.325 -21.020 1.00 80.56 220 ASP A N 1
ATOM 1713 C CA . ASP A 1 220 ? 26.096 7.922 -19.908 1.00 80.56 220 ASP A CA 1
ATOM 1714 C C . ASP A 1 220 ? 27.561 8.299 -20.179 1.00 80.56 220 ASP A C 1
ATOM 1716 O O . ASP A 1 220 ? 28.255 8.785 -19.290 1.00 80.56 220 ASP A O 1
ATOM 1720 N N . SER A 1 221 ? 28.020 8.172 -21.432 1.00 82.50 221 SER A N 1
ATOM 1721 C CA . SER A 1 221 ? 29.371 8.585 -21.842 1.00 82.50 221 SER A CA 1
ATOM 1722 C C . SER A 1 221 ? 29.587 10.108 -21.897 1.00 82.50 221 SER A C 1
ATOM 1724 O O . SER A 1 221 ? 30.724 10.570 -21.811 1.00 82.50 221 SER A O 1
ATOM 1726 N N . LEU A 1 222 ? 28.510 10.890 -22.053 1.00 80.44 222 LEU A N 1
ATOM 1727 C CA . LEU A 1 222 ? 28.539 12.358 -22.126 1.00 80.44 222 LEU A CA 1
ATOM 1728 C C . LEU A 1 222 ? 28.408 13.025 -20.744 1.00 80.44 222 LEU A C 1
ATOM 1730 O O . LEU A 1 222 ? 28.702 14.214 -20.605 1.00 80.44 222 LEU A O 1
ATOM 1734 N N . GLY A 1 223 ? 27.957 12.284 -19.729 1.00 62.22 223 GLY A N 1
ATOM 1735 C CA . GLY A 1 223 ? 27.799 12.759 -18.358 1.00 62.22 223 GLY A CA 1
ATOM 1736 C C . GLY A 1 223 ? 29.125 12.834 -17.593 1.00 62.22 223 GLY A C 1
ATOM 1737 O O . GLY A 1 223 ? 29.883 11.873 -17.520 1.00 62.22 223 GLY A O 1
ATOM 1738 N N . SER A 1 224 ? 29.397 13.984 -16.967 1.00 51.19 224 SER A N 1
ATOM 1739 C CA . SER A 1 224 ? 30.432 14.122 -15.930 1.00 51.19 224 SER A CA 1
ATOM 1740 C C . SER A 1 224 ? 30.098 13.209 -14.734 1.00 51.19 224 SER A C 1
ATOM 1742 O O . SER A 1 224 ? 28.917 13.102 -14.398 1.00 51.19 224 SER A O 1
ATOM 1744 N N . PRO A 1 225 ? 31.086 12.586 -14.053 1.00 47.50 225 PRO A N 1
ATOM 1745 C CA . PRO A 1 225 ? 30.875 11.669 -12.934 1.00 47.50 225 PRO A CA 1
ATOM 1746 C C . PRO A 1 225 ? 30.446 12.437 -11.678 1.00 47.50 225 PRO A C 1
ATOM 1748 O O . PRO A 1 225 ? 31.177 12.574 -10.703 1.00 47.50 225 PRO A O 1
ATOM 1751 N N . LYS A 1 226 ? 29.229 12.960 -11.692 1.00 50.41 226 LYS A N 1
ATOM 1752 C CA . LYS A 1 226 ? 28.401 12.970 -10.500 1.00 50.41 226 LYS A CA 1
ATOM 1753 C C . LYS A 1 226 ? 27.372 11.895 -10.759 1.00 50.41 226 LYS A C 1
ATOM 1755 O O . LYS A 1 226 ? 26.265 12.181 -11.200 1.00 50.41 226 LYS A O 1
ATOM 1760 N N . THR A 1 227 ? 27.777 10.645 -10.552 1.00 50.38 227 THR A N 1
ATOM 1761 C CA . THR A 1 227 ? 26.818 9.603 -10.207 1.00 50.38 227 THR A CA 1
ATOM 1762 C C . THR A 1 227 ? 25.953 10.210 -9.115 1.00 50.38 227 THR A C 1
ATOM 1764 O O . THR A 1 227 ? 26.423 10.463 -8.008 1.00 50.38 227 THR A O 1
ATOM 1767 N N . HIS A 1 228 ? 24.721 10.584 -9.451 1.00 52.75 228 HIS A N 1
ATOM 1768 C CA . HIS A 1 228 ? 23.719 10.786 -8.428 1.00 52.75 228 HIS A CA 1
ATOM 1769 C C . HIS A 1 228 ? 23.603 9.415 -7.784 1.00 52.75 228 HIS A C 1
ATOM 1771 O O . HIS A 1 228 ? 23.028 8.514 -8.394 1.00 52.75 228 HIS A O 1
ATOM 1777 N N . ASP A 1 229 ? 24.291 9.222 -6.655 1.00 56.81 229 ASP A N 1
ATOM 1778 C CA . ASP A 1 229 ? 24.279 7.958 -5.936 1.00 56.81 229 ASP A CA 1
ATOM 1779 C C . ASP A 1 229 ? 22.820 7.546 -5.820 1.00 56.81 229 ASP A C 1
ATOM 1781 O O . ASP A 1 229 ? 22.009 8.305 -5.273 1.00 56.81 229 ASP A O 1
ATOM 1785 N N . LYS A 1 230 ? 22.475 6.393 -6.417 1.00 60.34 230 LYS A N 1
ATOM 1786 C CA . LYS A 1 230 ? 21.143 5.806 -6.268 1.00 60.34 230 LYS A CA 1
ATOM 1787 C C . LYS A 1 230 ? 20.859 5.845 -4.761 1.00 60.34 230 LYS A C 1
ATOM 1789 O O . LYS A 1 230 ? 21.663 5.276 -4.014 1.00 60.34 230 LYS A O 1
ATOM 1794 N N . PRO A 1 231 ? 19.809 6.551 -4.297 1.00 62.84 231 PRO A N 1
ATOM 1795 C CA . PRO A 1 231 ? 19.471 6.583 -2.885 1.00 62.84 231 PRO A CA 1
ATOM 1796 C C . PRO A 1 231 ? 19.449 5.151 -2.362 1.00 62.84 231 PRO A C 1
ATOM 1798 O O . PRO A 1 231 ? 18.757 4.295 -2.918 1.00 62.84 231 PRO A O 1
ATOM 1801 N N . SER A 1 232 ? 20.276 4.858 -1.357 1.00 69.06 232 SER A N 1
ATOM 1802 C CA . SER A 1 232 ? 20.242 3.537 -0.744 1.00 69.06 232 SER A CA 1
ATOM 1803 C C . SER A 1 232 ? 18.877 3.343 -0.092 1.00 69.06 232 SER A C 1
ATOM 1805 O O . SER A 1 232 ? 18.271 4.302 0.388 1.00 69.06 232 SER A O 1
ATOM 1807 N N . LEU A 1 233 ? 18.405 2.097 -0.038 1.00 65.75 233 LEU A N 1
ATOM 1808 C CA . LEU A 1 233 ? 17.137 1.772 0.620 1.00 65.75 233 LEU A CA 1
ATOM 1809 C C . LEU A 1 233 ? 17.103 2.290 2.061 1.00 65.75 233 LEU A C 1
ATOM 1811 O O . LEU A 1 233 ? 16.128 2.918 2.449 1.00 65.75 233 LEU A O 1
ATOM 1815 N N . SER A 1 234 ? 18.204 2.134 2.800 1.00 67.88 234 SER A N 1
ATOM 1816 C CA . SER A 1 234 ? 18.321 2.643 4.169 1.00 67.88 234 SER A CA 1
ATOM 1817 C C . SER A 1 234 ? 18.127 4.158 4.251 1.00 67.88 234 SER A C 1
ATOM 1819 O O . SER A 1 234 ? 17.409 4.643 5.113 1.00 67.88 234 SER A O 1
ATOM 1821 N N . LYS A 1 235 ? 18.718 4.916 3.321 1.00 73.88 235 LYS A N 1
ATOM 1822 C CA . LYS A 1 235 ? 18.588 6.372 3.297 1.00 73.88 235 LYS A CA 1
ATOM 1823 C C . LYS A 1 235 ? 17.171 6.793 2.910 1.00 73.88 235 LYS A C 1
ATOM 1825 O O . LYS A 1 235 ? 16.634 7.709 3.512 1.00 73.88 235 LYS A O 1
ATOM 1830 N N . ALA A 1 236 ? 16.559 6.113 1.943 1.00 69.62 236 ALA A N 1
ATOM 1831 C CA . ALA A 1 236 ? 15.169 6.354 1.566 1.00 69.62 236 ALA A CA 1
ATOM 1832 C C . ALA A 1 236 ? 14.197 6.073 2.728 1.00 69.62 236 ALA A C 1
ATOM 1834 O O . ALA A 1 236 ? 13.230 6.809 2.914 1.00 69.62 236 ALA A O 1
ATOM 1835 N N . GLU A 1 237 ? 14.455 5.033 3.525 1.00 69.00 237 GLU A N 1
ATOM 1836 C CA . GLU A 1 237 ? 13.685 4.713 4.732 1.00 69.00 237 GLU A CA 1
ATOM 1837 C C . GLU A 1 237 ? 13.885 5.746 5.848 1.00 69.00 237 GLU A C 1
ATOM 1839 O O . GLU A 1 237 ? 12.906 6.135 6.493 1.00 69.00 237 GLU A O 1
ATOM 1844 N N . ASP A 1 238 ? 15.117 6.218 6.054 1.00 74.75 238 ASP A N 1
ATOM 1845 C CA . ASP A 1 238 ? 15.438 7.276 7.017 1.00 74.75 238 ASP A CA 1
ATOM 1846 C C . ASP A 1 238 ? 14.785 8.608 6.614 1.00 74.75 238 ASP A C 1
ATOM 1848 O O . ASP A 1 238 ? 14.109 9.236 7.430 1.00 74.75 238 ASP A O 1
ATOM 1852 N N . ASP A 1 239 ? 14.908 9.002 5.341 1.00 74.31 239 ASP A N 1
ATOM 1853 C CA . ASP A 1 239 ? 14.312 10.221 4.782 1.00 74.31 239 ASP A CA 1
ATOM 1854 C C . ASP A 1 239 ? 12.778 10.172 4.881 1.00 74.31 239 ASP A C 1
ATOM 1856 O O . ASP A 1 239 ? 12.140 11.143 5.296 1.00 74.31 239 ASP A O 1
ATOM 1860 N N . LEU A 1 240 ? 12.172 9.017 4.580 1.00 75.75 240 LEU A N 1
ATOM 1861 C CA . LEU A 1 240 ? 10.736 8.816 4.759 1.00 75.75 240 LEU A CA 1
ATOM 1862 C C . LEU A 1 240 ? 10.340 8.867 6.235 1.00 75.75 240 LEU A C 1
ATOM 1864 O O . LEU A 1 240 ? 9.304 9.433 6.570 1.00 75.75 240 LEU A O 1
ATOM 1868 N N . THR A 1 241 ? 11.131 8.278 7.130 1.00 76.56 241 THR A N 1
ATOM 1869 C CA . THR A 1 241 ? 10.848 8.306 8.569 1.00 76.56 241 THR A CA 1
ATOM 1870 C C . THR A 1 241 ? 10.889 9.735 9.100 1.00 76.56 241 THR A C 1
ATOM 1872 O O . THR A 1 241 ? 9.945 10.146 9.771 1.00 76.56 241 THR A O 1
ATOM 1875 N N . ALA A 1 242 ? 11.900 10.519 8.721 1.00 79.06 242 ALA A N 1
ATOM 1876 C CA . ALA A 1 242 ? 11.981 11.938 9.052 1.00 79.06 242 ALA A CA 1
ATOM 1877 C C . ALA A 1 242 ? 10.776 12.720 8.498 1.00 79.06 242 ALA A C 1
ATOM 1879 O O . ALA A 1 242 ? 10.147 13.492 9.220 1.00 79.06 242 ALA A O 1
ATOM 1880 N N . TRP A 1 243 ? 10.385 12.459 7.247 1.00 78.31 243 TRP A N 1
ATOM 1881 C CA . TRP A 1 243 ? 9.201 13.063 6.629 1.00 78.31 243 TRP A CA 1
ATOM 1882 C C . TRP A 1 243 ? 7.888 12.691 7.344 1.00 78.31 243 TRP A C 1
ATOM 1884 O O . TRP A 1 243 ? 6.969 13.505 7.462 1.00 78.31 243 TRP A O 1
ATOM 1894 N N . LEU A 1 244 ? 7.780 11.457 7.848 1.00 73.12 244 LEU A N 1
ATOM 1895 C CA . LEU A 1 244 ? 6.631 11.001 8.633 1.00 73.12 244 LEU A CA 1
ATOM 1896 C C . LEU A 1 244 ? 6.571 11.667 10.017 1.00 73.12 244 LEU A C 1
ATOM 1898 O O . LEU A 1 244 ? 5.471 11.837 10.544 1.00 73.12 244 LEU A O 1
ATOM 1902 N N . GLU A 1 245 ? 7.717 12.014 10.606 1.00 73.81 245 GLU A N 1
ATOM 1903 C CA . GLU A 1 245 ? 7.819 12.633 11.935 1.00 73.81 245 GLU A CA 1
ATOM 1904 C C . GLU A 1 245 ? 7.577 14.150 11.928 1.00 73.81 245 GLU A C 1
ATOM 1906 O O . GLU A 1 245 ? 7.038 14.672 12.905 1.00 73.81 245 GLU A O 1
ATOM 1911 N N . ASP A 1 246 ? 7.900 14.842 10.832 1.00 67.88 246 ASP A N 1
ATOM 1912 C CA . ASP A 1 246 ? 7.783 16.306 10.706 1.00 67.88 246 ASP A CA 1
ATOM 1913 C C . ASP A 1 246 ? 6.327 16.818 10.689 1.00 67.88 246 ASP A C 1
ATOM 1915 O O . ASP A 1 246 ? 6.055 17.993 10.915 1.00 67.88 246 ASP A O 1
ATOM 1919 N N . LEU A 1 247 ? 5.347 15.936 10.472 1.00 53.12 247 LEU A N 1
ATOM 1920 C CA . LEU A 1 247 ? 3.944 16.315 10.302 1.00 53.12 247 LEU A CA 1
ATOM 1921 C C . LEU A 1 247 ? 3.061 15.691 11.381 1.00 53.12 247 LEU A C 1
ATOM 1923 O O . LEU A 1 247 ? 2.813 14.480 11.405 1.00 53.12 247 LEU A O 1
ATOM 1927 N N . ARG A 1 248 ? 2.525 16.542 12.259 1.00 56.41 248 ARG A N 1
ATOM 1928 C CA . ARG A 1 248 ? 1.512 16.131 13.231 1.00 56.41 248 ARG A CA 1
ATOM 1929 C C . ARG A 1 248 ? 0.232 15.754 12.487 1.00 56.41 248 ARG A C 1
ATOM 1931 O O . ARG A 1 248 ? -0.214 16.453 11.586 1.00 56.41 248 ARG A O 1
ATOM 1938 N N . ILE A 1 249 ? -0.401 14.655 12.906 1.00 53.66 249 ILE A N 1
ATOM 1939 C CA . ILE A 1 249 ? -1.722 14.237 12.390 1.00 53.66 249 ILE A CA 1
ATOM 1940 C C . ILE A 1 249 ? -2.802 15.306 12.700 1.00 53.66 249 ILE A C 1
ATOM 1942 O O . ILE A 1 249 ? -3.875 15.285 12.105 1.00 53.66 249 ILE A O 1
ATOM 1946 N N . ASP A 1 250 ? -2.483 16.269 13.574 1.00 48.03 250 ASP A N 1
ATOM 1947 C CA . ASP A 1 250 ? -3.370 17.323 14.070 1.00 48.03 250 ASP A CA 1
ATOM 1948 C C . ASP A 1 250 ? -3.222 18.681 13.360 1.00 48.03 250 ASP A C 1
ATOM 1950 O O . ASP A 1 250 ? -3.858 19.641 13.795 1.00 48.03 250 ASP A O 1
ATOM 1954 N N . ASP A 1 251 ? -2.425 18.798 12.290 1.00 41.50 251 ASP A N 1
ATOM 1955 C CA . ASP A 1 251 ? -2.340 20.055 11.533 1.00 41.50 251 ASP A CA 1
ATOM 1956 C C . ASP A 1 251 ? -3.617 20.258 10.695 1.00 41.50 251 ASP A C 1
ATOM 1958 O O . ASP A 1 251 ? -3.672 20.048 9.481 1.00 41.50 251 ASP A O 1
ATOM 1962 N N . GLU A 1 252 ? -4.689 20.668 11.376 1.00 42.41 252 GLU A N 1
ATOM 1963 C CA . GLU A 1 252 ? -5.837 21.326 10.770 1.00 42.41 252 GLU A CA 1
ATOM 1964 C C . GLU A 1 252 ? -5.328 22.606 10.100 1.00 42.41 252 GLU A C 1
ATOM 1966 O O . GLU A 1 252 ? -5.060 23.603 10.775 1.00 42.41 252 GLU A O 1
ATOM 1971 N N . GLN A 1 253 ? -5.204 22.591 8.768 1.00 39.47 253 GLN A N 1
ATOM 1972 C CA . GLN A 1 253 ? -4.999 23.796 7.965 1.00 39.47 253 GLN A CA 1
ATOM 1973 C C . GLN A 1 253 ? -6.150 24.783 8.211 1.00 39.47 253 GLN A C 1
ATOM 1975 O O . GLN A 1 253 ? -7.163 24.804 7.513 1.00 39.47 253 GLN A O 1
ATOM 1980 N N . HIS A 1 254 ? -5.978 25.639 9.211 1.00 35.75 254 HIS A N 1
ATOM 1981 C CA . HIS A 1 254 ? -6.726 26.871 9.354 1.00 35.75 254 HIS A CA 1
ATOM 1982 C C . HIS A 1 254 ? -6.160 27.880 8.351 1.00 35.75 254 HIS A C 1
ATOM 1984 O O . HIS A 1 254 ? -5.185 28.570 8.627 1.00 35.75 254 HIS A O 1
ATOM 1990 N N . GLY A 1 255 ? -6.806 27.977 7.188 1.00 35.38 255 GLY A N 1
ATOM 1991 C CA . GLY A 1 255 ? -6.747 29.165 6.336 1.00 35.38 255 GLY A CA 1
ATOM 1992 C C . GLY A 1 255 ? -5.860 29.081 5.094 1.00 35.38 255 GLY A C 1
ATOM 1993 O O . GLY A 1 255 ? -4.746 29.585 5.075 1.00 35.38 255 GLY A O 1
ATOM 1994 N N . SER A 1 256 ? -6.443 28.630 3.984 1.00 31.84 256 SER A N 1
ATOM 1995 C CA . SER A 1 256 ? -6.437 29.413 2.740 1.00 31.84 256 SER A CA 1
ATOM 1996 C C . SER A 1 256 ? -7.709 29.083 1.944 1.00 31.84 256 SER A C 1
ATOM 1998 O O . SER A 1 256 ? -8.251 27.987 2.063 1.00 31.84 256 SER A O 1
ATOM 2000 N N . GLY A 1 257 ? -8.271 30.079 1.253 1.00 31.25 257 GLY A N 1
ATOM 2001 C CA . GLY A 1 257 ? -9.583 30.018 0.596 1.00 31.25 257 GLY A CA 1
ATOM 2002 C C . GLY A 1 257 ? -9.710 28.951 -0.504 1.00 31.25 257 GLY A C 1
ATOM 2003 O O . GLY A 1 257 ? -8.759 28.235 -0.804 1.00 31.25 257 GLY A O 1
ATOM 2004 N N . PRO A 1 258 ? -10.898 28.823 -1.126 1.00 34.09 258 PRO A N 1
ATOM 2005 C CA . PRO A 1 258 ? -11.262 27.647 -1.900 1.00 34.09 258 PRO A CA 1
ATOM 2006 C C . PRO A 1 258 ? -10.461 27.579 -3.200 1.00 34.09 258 PRO A C 1
ATOM 2008 O O . PRO A 1 258 ? -10.841 28.172 -4.211 1.00 34.09 258 PRO A O 1
ATOM 2011 N N . MET A 1 259 ? -9.392 26.786 -3.210 1.00 30.92 259 MET A N 1
ATOM 2012 C CA . MET A 1 259 ? -8.897 26.225 -4.456 1.00 30.92 259 MET A CA 1
ATOM 2013 C C . MET A 1 259 ? -9.913 25.159 -4.863 1.00 30.92 259 MET A C 1
ATOM 2015 O O . MET A 1 259 ? -9.980 24.068 -4.298 1.00 30.92 259 MET A O 1
ATOM 2019 N N . LYS A 1 260 ? -10.812 25.536 -5.775 1.00 29.62 260 LYS A N 1
ATOM 2020 C CA . LYS A 1 260 ? -11.770 24.620 -6.391 1.00 29.62 260 LYS A CA 1
ATOM 2021 C C . LYS A 1 260 ? -10.986 23.531 -7.120 1.00 29.62 260 LYS A C 1
ATOM 2023 O O . LYS A 1 260 ? -10.644 23.691 -8.286 1.00 29.62 260 LYS A O 1
ATOM 2028 N N . CYS A 1 261 ? -10.749 22.412 -6.448 1.00 27.83 261 CYS A N 1
ATOM 2029 C CA . CYS A 1 261 ? -10.455 21.154 -7.111 1.00 27.83 261 CYS A CA 1
ATOM 2030 C C . CYS A 1 261 ? -11.731 20.709 -7.832 1.00 27.83 261 CYS A C 1
ATOM 2032 O O . CYS A 1 261 ? -12.611 20.069 -7.257 1.00 27.83 261 C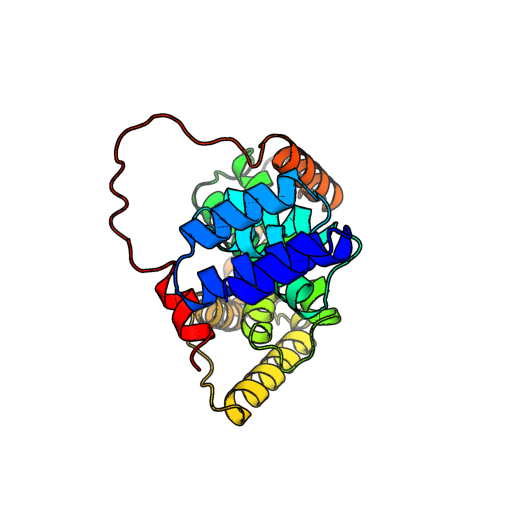YS A O 1
ATOM 2034 N N . THR A 1 262 ? -11.863 21.079 -9.103 1.00 31.48 262 THR A N 1
ATOM 2035 C CA . THR A 1 262 ? -12.822 20.462 -10.020 1.00 31.48 262 THR A CA 1
ATOM 2036 C C . THR A 1 262 ? -12.333 19.055 -10.352 1.00 31.48 262 THR A C 1
ATOM 2038 O O . THR A 1 262 ? -11.715 18.852 -11.387 1.00 31.48 262 THR A O 1
ATOM 2041 N N . ASN A 1 263 ? -12.533 18.118 -9.424 1.00 30.09 263 ASN A N 1
ATOM 2042 C CA . ASN A 1 263 ? -12.655 16.674 -9.661 1.00 30.09 263 ASN A CA 1
ATOM 2043 C C . ASN A 1 263 ? -13.140 15.995 -8.370 1.00 30.09 263 ASN A C 1
ATOM 2045 O O . ASN A 1 263 ? -12.460 15.194 -7.736 1.00 30.09 263 ASN A O 1
ATOM 2049 N N . SER A 1 264 ? -14.353 16.353 -7.957 1.00 28.41 264 SER A N 1
ATOM 2050 C CA . SER A 1 264 ? -15.011 15.885 -6.735 1.00 28.41 264 SER A CA 1
ATOM 2051 C C . SER A 1 264 ? -15.708 14.523 -6.880 1.00 28.41 264 SER A C 1
ATOM 2053 O O . SER A 1 264 ? -16.755 14.324 -6.273 1.00 28.41 264 SER A O 1
ATOM 2055 N N . LEU A 1 265 ? -15.183 13.588 -7.681 1.00 30.83 265 LEU A N 1
ATOM 2056 C CA . LEU A 1 265 ? -15.858 12.295 -7.908 1.00 30.83 265 LEU A CA 1
ATOM 2057 C C . LEU A 1 265 ? -14.984 11.039 -7.752 1.00 30.83 265 LEU A C 1
ATOM 2059 O O . LEU A 1 265 ? -15.529 9.945 -7.778 1.00 30.83 265 LEU A O 1
ATOM 2063 N N . CYS A 1 266 ? -13.671 11.134 -7.507 1.00 34.09 266 CYS A N 1
ATOM 2064 C CA . CYS A 1 266 ? -12.827 9.925 -7.568 1.00 34.09 266 CYS A CA 1
ATOM 2065 C C . CYS A 1 266 ? -12.534 9.222 -6.226 1.00 34.09 266 CYS A C 1
ATOM 2067 O O . CYS A 1 266 ? -12.160 8.060 -6.231 1.00 34.09 266 CYS A O 1
ATOM 2069 N N . GLY A 1 267 ? -12.694 9.868 -5.065 1.00 30.81 267 GLY A N 1
ATOM 2070 C CA . GLY A 1 267 ? -12.208 9.287 -3.796 1.00 30.81 267 GLY A CA 1
ATOM 2071 C C . GLY A 1 267 ? -13.216 8.431 -3.018 1.00 30.81 267 GLY A C 1
ATOM 2072 O O . GLY A 1 267 ? -12.845 7.450 -2.379 1.00 30.81 267 GLY A O 1
ATOM 2073 N N . VAL A 1 268 ? -14.498 8.809 -3.033 1.00 36.50 268 VAL A N 1
ATOM 2074 C CA . VAL A 1 268 ? -15.507 8.247 -2.110 1.00 36.50 268 VAL A CA 1
ATOM 2075 C C . VAL A 1 268 ? -16.403 7.207 -2.792 1.00 36.50 268 VAL A C 1
ATOM 2077 O O . VAL A 1 268 ? -16.807 6.239 -2.148 1.00 36.50 268 VAL A O 1
ATOM 2080 N N . GLU A 1 269 ? -16.656 7.340 -4.099 1.00 29.06 269 GLU A N 1
ATOM 2081 C CA . GLU A 1 269 ? -17.439 6.357 -4.864 1.00 29.06 269 GLU A CA 1
ATOM 2082 C C . GLU A 1 269 ? -16.665 5.054 -5.120 1.00 29.06 269 GLU A C 1
ATOM 2084 O O . GLU A 1 269 ? -17.253 3.974 -5.040 1.00 29.06 269 GLU A O 1
ATOM 2089 N N . GLU A 1 270 ? -15.342 5.106 -5.327 1.00 37.53 270 GLU A N 1
ATOM 2090 C CA . GLU A 1 270 ? -14.517 3.893 -5.470 1.00 37.53 270 GLU A CA 1
ATOM 2091 C C . GLU A 1 270 ? -14.432 3.097 -4.160 1.00 37.53 270 GLU A C 1
ATOM 2093 O O . GLU A 1 270 ? -14.514 1.866 -4.175 1.00 37.53 270 GLU A O 1
ATOM 2098 N N . MET A 1 271 ? -14.397 3.794 -3.015 1.00 37.03 271 MET A N 1
ATOM 2099 C CA . MET A 1 271 ? -14.543 3.172 -1.697 1.00 37.03 271 MET A CA 1
ATOM 2100 C C . MET A 1 271 ? -15.901 2.479 -1.537 1.00 37.03 271 MET A C 1
ATOM 2102 O O . MET A 1 271 ? -15.972 1.469 -0.850 1.00 37.03 271 MET A O 1
ATOM 2106 N N . TRP A 1 272 ? -16.969 2.958 -2.178 1.00 38.03 272 TRP A N 1
ATOM 2107 C CA . TRP A 1 272 ? -18.308 2.363 -2.084 1.00 38.03 272 TRP A CA 1
ATOM 2108 C C . TRP A 1 272 ? -18.510 1.144 -2.985 1.00 38.03 272 TRP A C 1
ATOM 2110 O O . TRP A 1 272 ? -19.043 0.122 -2.542 1.00 38.03 272 TRP A O 1
ATOM 2120 N N . TRP A 1 273 ? -17.994 1.192 -4.213 1.00 36.47 273 TRP A N 1
ATOM 2121 C CA . TRP A 1 273 ? -18.047 0.061 -5.144 1.00 36.47 273 TRP A CA 1
ATOM 2122 C C . TRP A 1 273 ? -17.275 -1.178 -4.664 1.00 36.47 273 TRP A C 1
ATOM 2124 O O . TRP A 1 273 ? -17.519 -2.269 -5.175 1.00 36.47 273 TRP A O 1
ATOM 2134 N N . MET A 1 274 ? -16.350 -1.033 -3.708 1.00 37.88 274 MET A N 1
ATOM 2135 C CA . MET A 1 274 ? -15.568 -2.139 -3.133 1.00 37.88 274 MET A CA 1
ATOM 2136 C C . MET A 1 274 ? -16.236 -2.841 -1.936 1.00 37.88 274 MET A C 1
ATOM 2138 O O . MET A 1 274 ? -15.702 -3.840 -1.457 1.00 37.88 274 MET A O 1
ATOM 2142 N N . TRP A 1 275 ? -17.358 -2.326 -1.416 1.00 36.38 275 TRP A N 1
ATOM 2143 C CA . TRP A 1 275 ? -18.085 -2.927 -0.282 1.00 36.38 275 TRP A CA 1
ATOM 2144 C C . TRP A 1 275 ? -19.469 -3.483 -0.646 1.00 36.38 275 TRP A C 1
ATOM 2146 O O . TRP A 1 275 ? -20.075 -4.153 0.187 1.00 36.38 275 TRP A O 1
ATOM 2156 N N . GLN A 1 276 ? -19.970 -3.220 -1.857 1.00 30.34 276 GLN A N 1
ATOM 2157 C CA . GLN A 1 276 ? -21.268 -3.720 -2.335 1.00 30.34 276 GLN A CA 1
ATOM 2158 C C . GLN A 1 276 ? -21.189 -4.825 -3.388 1.00 30.34 276 GLN A C 1
ATOM 2160 O O . GLN A 1 276 ? -22.217 -5.434 -3.673 1.00 30.34 276 GLN A O 1
ATOM 2165 N N . ASN A 1 277 ? -20.004 -5.091 -3.935 1.00 33.06 277 ASN A N 1
ATOM 2166 C CA . ASN A 1 277 ? -19.754 -6.281 -4.734 1.00 33.06 277 ASN A CA 1
ATOM 2167 C C . ASN A 1 277 ? -18.663 -7.061 -4.042 1.00 33.06 277 ASN A C 1
ATOM 2169 O O . ASN A 1 277 ? -17.515 -6.566 -4.003 1.00 33.06 277 ASN A O 1
#

pLDDT: mean 83.56, std 19.25, range [27.83, 98.25]

Secondary structure (DSSP, 8-state):
-HHHHHHHHHH--HHHHHHHHHHHHHHHHHTT-HHHHHHHHHHHHHH-TT-HHHHHHHTTSS-HHHHHHHHHHHHT-SS--HHHHHHHHHHHHHHHHHHHHHHHHHPPTTSHHHHHHHHHHHHHHHHHHHHHHHS-TT-TTHHHHHHHHHHHHHHHHGGGS-TT-GGGHHHHHHHHHHHHHHHHTTPPPP--HHHHHHHHHHHHHHHHHHHHHHHHHHHHHHS-S---PPPPHHHHHHHHHHHHHSS-TT-----------S-TTSSHHHHHHTT--

Foldseek 3Di:
DVVQLVVLVVVPDPVSPLVSLLVQLVVCVVVLNLVSSLVSLVVSCVVPVLSLSSLLSQLLDPDLLLNLLSLVSSCPRPDDDLVSVLSSLLSNLVSLLVQLVVLCVVDDPPDPSPLLSLLSLLSSLVSLVVSQV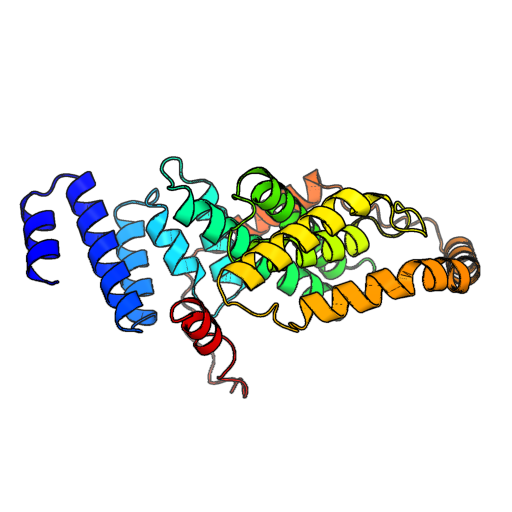RPDLQPPCVLVSLLSNQVSCCVQCPVVADLLNVVCPVSVVSNVSNCVSCVVVVHHDDPDPSNVVSVVCNVCRNVCCVVCVVVVVVVVVVDDPPPVPSQDNVNSVVVVVVVSVVDDSPPPPDDDDDPPPPPPPDRSVVVVVVPPD